Protein 8DSS (pdb70)

Structure (mmCIF, N/CA/C/O backbone):
data_8DSS
#
_entry.id   8DSS
#
_cell.length_a   80.706
_cell.length_b   80.706
_cell.length_c   71.279
_cell.angle_alpha   90.000
_cell.angle_beta   90.000
_cell.angle_gamma   120.000
#
_symmetry.space_group_name_H-M   'P 65'
#
loop_
_entity.id
_entity.type
_entity.pdbx_description
1 polymer 'ComE operon protein 1'
2 water water
#
loop_
_atom_site.group_PDB
_atom_site.id
_atom_site.type_symbol
_atom_site.label_atom_id
_atom_site.label_alt_id
_atom_site.label_comp_id
_atom_site.label_asym_id
_atom_site.label_entity_id
_atom_site.label_seq_id
_atom_site.pdbx_PDB_ins_code
_atom_site.Cartn_x
_atom_site.Cartn_y
_atom_site.Cartn_z
_atom_site.occupancy
_atom_site.B_iso_or_equiv
_atom_site.auth_seq_id
_atom_site.auth_comp_id
_atom_site.auth_asym_id
_atom_site.auth_atom_id
_atom_site.pdbx_PDB_model_num
ATOM 1 N N . LYS A 1 3 ? 15.97984 35.39328 35.96278 1.000 56.12120 62 LYS A N 1
ATOM 2 C CA . LYS A 1 3 ? 16.10213 36.81147 35.64357 1.000 57.02206 62 LYS A CA 1
ATOM 3 C C . LYS A 1 3 ? 16.92271 37.01695 34.37285 1.000 58.76474 62 LYS A C 1
ATOM 4 O O . LYS A 1 3 ? 16.57182 37.83547 33.52258 1.000 56.61243 62 LYS A O 1
ATOM 22 N N . THR A 1 4 ? 18.02033 36.27566 34.25656 1.000 62.33501 63 THR A N 1
ATOM 23 C CA . THR A 1 4 ? 18.89594 36.32472 33.09686 1.000 60.32727 63 THR A CA 1
ATOM 24 C C . THR A 1 4 ? 18.69597 35.06670 32.26279 1.000 56.62250 63 THR A C 1
ATOM 25 O O . THR A 1 4 ? 18.44537 33.98253 32.79509 1.000 56.03557 63 THR A O 1
ATOM 36 N N . ALA A 1 5 ? 18.80210 35.22346 30.94392 1.000 46.98700 64 ALA A N 1
ATOM 37 C CA . ALA A 1 5 ? 18.65781 34.11168 30.01162 1.000 42.66330 64 ALA A CA 1
ATOM 38 C C . ALA A 1 5 ? 19.73570 34.24268 28.94959 1.000 42.53540 64 ALA A C 1
ATOM 39 O O . ALA A 1 5 ? 19.84616 35.28897 28.30485 1.000 42.85872 64 ALA A O 1
ATOM 46 N N . VAL A 1 6 ? 20.53410 33.19297 28.78028 1.000 42.16480 65 VAL A N 1
ATOM 47 C CA . VAL A 1 6 ? 21.56484 33.13753 27.75047 1.000 41.07503 65 VAL A CA 1
ATOM 48 C C . VAL A 1 6 ? 21.05396 32.24433 26.63105 1.000 40.11460 65 VAL A C 1
ATOM 49 O O . VAL A 1 6 ? 20.58017 31.12982 26.88609 1.000 39.74866 65 VAL A O 1
ATOM 62 N N . VAL A 1 7 ? 21.13861 32.73167 25.39158 1.000 40.08067 66 VAL A N 1
ATOM 63 C CA . VAL A 1 7 ? 20.57209 32.03668 24.24404 1.000 41.07575 66 VAL A CA 1
ATOM 64 C C . VAL A 1 7 ? 21.59116 31.99127 23.11282 1.000 36.63101 66 VAL A C 1
ATOM 65 O O . VAL A 1 7 ? 22.51086 32.80653 23.03685 1.000 36.67747 66 VAL A O 1
ATOM 78 N N . ASP A 1 8 ? 21.40723 31.01973 22.22212 1.000 36.38276 67 ASP A N 1
ATOM 79 C CA . ASP A 1 8 ? 22.26261 30.82434 21.05518 1.000 35.27692 67 ASP A CA 1
ATOM 80 C C . ASP A 1 8 ? 21.43091 31.09611 19.80669 1.000 37.85914 67 ASP A C 1
ATOM 81 O O . ASP A 1 8 ? 20.58864 30.27764 19.42570 1.000 37.89820 67 ASP A O 1
ATOM 90 N N . VAL A 1 9 ? 21.66746 32.24032 19.17259 1.000 41.95264 68 VAL A N 1
ATOM 91 C CA . VAL A 1 9 ? 20.92117 32.64606 17.98646 1.000 40.19674 68 VAL A CA 1
ATOM 92 C C . VAL A 1 9 ? 21.68289 32.16407 16.75639 1.000 38.83875 68 VAL A C 1
ATOM 93 O O . VAL A 1 9 ? 22.75885 32.67733 16.43774 1.000 38.94286 68 VAL A O 1
ATOM 106 N N . LYS A 1 10 ? 21.11789 31.18411 16.06090 1.000 38.54152 69 LYS A N 1
ATOM 107 C CA . LYS A 1 10 ? 21.71290 30.60502 14.86782 1.000 39.33462 69 LYS A CA 1
ATOM 108 C C . LYS A 1 10 ? 20.77815 30.80074 13.68024 1.000 42.43107 69 LYS A C 1
ATOM 109 O O . LYS A 1 10 ? 19.60920 31.16849 13.82832 1.000 43.85587 69 LYS A O 1
ATOM 128 N N . GLY A 1 11 ? 21.30987 30.55481 12.48685 1.000 39.84131 70 GLY A N 1
ATOM 129 C CA . GLY A 1 11 ? 20.49344 30.56609 11.28976 1.000 42.33688 70 GLY A CA 1
ATOM 130 C C . GLY A 1 11 ? 20.57168 31.84236 10.48037 1.000 42.32725 70 GLY A C 1
ATOM 131 O O . GLY A 1 11 ? 21.61261 32.50522 10.44107 1.000 41.75540 70 GLY A O 1
ATOM 135 N N . ALA A 1 12 ? 19.46157 32.19776 9.83044 1.000 45.06028 71 ALA A N 1
ATOM 136 C CA . ALA A 1 12 ? 19.42416 33.32785 8.90143 1.000 47.67079 71 ALA A CA 1
ATOM 137 C C . ALA A 1 12 ? 19.28378 34.63727 9.67980 1.000 46.81851 71 ALA A C 1
ATOM 138 O O . ALA A 1 12 ? 18.27572 35.34343 9.61527 1.000 49.30064 71 ALA A O 1
ATOM 145 N N . VAL A 1 13 ? 20.33828 34.95710 10.43082 1.000 48.00184 72 VAL A N 1
ATOM 146 C CA . VAL A 1 13 ? 20.44131 36.21728 11.15260 1.000 49.88522 72 VAL A CA 1
ATOM 147 C C . VAL A 1 13 ? 21.73840 36.89591 10.73539 1.000 47.86244 72 VAL A C 1
ATOM 148 O O . VAL A 1 13 ? 22.68072 36.25538 10.26404 1.000 49.70914 72 VAL A O 1
ATOM 161 N N . ALA A 1 14 ? 21.77767 38.21607 10.91568 1.000 44.30830 73 ALA A N 1
ATOM 162 C CA . ALA A 1 14 ? 22.94721 38.97566 10.48763 1.000 45.83665 73 ALA A CA 1
ATOM 163 C C . ALA A 1 14 ? 24.19742 38.54297 11.24608 1.000 44.85627 73 ALA A C 1
ATOM 164 O O . ALA A 1 14 ? 25.28390 38.45043 10.66376 1.000 47.29273 73 ALA A O 1
ATOM 171 N N . ASN A 1 15 ? 24.06284 38.26095 12.54029 1.000 46.22989 74 ASN A N 1
ATOM 172 C CA . ASN A 1 15 ? 25.20242 37.94989 13.40322 1.000 43.30560 74 ASN A CA 1
ATOM 173 C C . ASN A 1 15 ? 24.80974 36.84357 14.36936 1.000 43.97510 74 ASN A C 1
ATOM 174 O O . ASN A 1 15 ? 24.48243 37.09532 15.53740 1.000 42.89078 74 ASN A O 1
ATOM 185 N N . PRO A 1 16 ? 24.82350 35.59268 13.91142 1.000 43.45737 75 PRO A N 1
ATOM 186 C CA . PRO A 1 16 ? 24.55940 34.47430 14.82483 1.000 42.15195 75 PRO A CA 1
ATOM 187 C C . PRO A 1 16 ? 25.59159 34.41289 15.93973 1.000 42.25558 75 PRO A C 1
ATOM 188 O O . PRO A 1 16 ? 26.71858 34.89496 15.81019 1.000 42.96139 75 PRO A O 1
ATOM 199 N N . GLY A 1 17 ? 25.19004 33.80781 17.04531 1.000 39.06151 76 GLY A N 1
ATOM 200 C CA . GLY A 1 17 ? 26.06729 33.64947 18.18374 1.000 37.84989 76 GLY A CA 1
ATOM 201 C C . GLY A 1 17 ? 25.28012 33.69657 19.47766 1.000 35.99330 76 GLY A C 1
ATOM 202 O O . GLY A 1 17 ? 24.05458 33.69392 19.48455 1.000 35.50953 76 GLY A O 1
ATOM 206 N N . VAL A 1 18 ? 26.02179 33.74199 20.57437 1.000 38.67962 77 VAL A N 1
ATOM 207 C CA . VAL A 1 18 ? 25.45135 33.72750 21.91513 1.000 37.81123 77 VAL A CA 1
ATOM 208 C C . VAL A 1 18 ? 25.16198 35.15614 22.34517 1.000 38.21218 77 VAL A C 1
ATOM 209 O O . VAL A 1 18 ? 25.98969 36.05711 22.16926 1.000 34.80916 77 VAL A O 1
ATOM 222 N N . TYR A 1 19 ? 23.98408 35.36190 22.92263 1.000 41.08893 78 TYR A N 1
ATOM 223 C CA . TYR A 1 19 ? 23.56728 36.65746 23.42816 1.000 38.30113 78 TYR A CA 1
ATOM 224 C C . TYR A 1 19 ? 22.94999 36.47665 24.80812 1.000 37.71347 78 TYR A C 1
ATOM 225 O O . TYR A 1 19 ? 22.52180 35.38232 25.18397 1.000 38.43924 78 TYR A O 1
ATOM 243 N N . GLU A 1 20 ? 22.92862 37.56553 25.56944 1.000 41.55294 79 GLU A N 1
ATOM 244 C CA . GLU A 1 20 ? 22.30596 37.60713 26.88606 1.000 44.65721 79 GLU A CA 1
ATOM 245 C C . GLU A 1 20 ? 21.03949 38.45338 26.81302 1.000 40.32899 79 GLU A C 1
ATOM 246 O O . GLU A 1 20 ? 21.00816 39.48130 26.12630 1.000 39.89659 79 GLU A O 1
ATOM 258 N N . VAL A 1 21 ? 19.98993 38.00921 27.51056 1.000 45.82264 80 VAL A N 1
ATOM 259 C CA . VAL A 1 21 ? 18.70285 38.69745 27.51052 1.000 49.13485 80 VAL A CA 1
ATOM 260 C C . VAL A 1 21 ? 18.02848 38.48638 28.86072 1.000 48.02102 80 VAL A C 1
ATOM 261 O O . VAL A 1 21 ? 18.37241 37.57669 29.61674 1.000 49.54010 80 VAL A O 1
ATOM 274 N N . ALA A 1 22 ? 17.05556 39.33977 29.16400 1.000 45.89431 81 ALA A N 1
ATOM 275 C CA . ALA A 1 22 ? 16.27136 39.19456 30.38042 1.000 46.79208 81 ALA A CA 1
ATOM 276 C C . ALA A 1 22 ? 15.27381 38.05325 30.22994 1.000 46.77693 81 ALA A C 1
ATOM 277 O O . ALA A 1 22 ? 14.69354 37.85343 29.15815 1.000 47.03256 81 ALA A O 1
ATOM 284 N N . ALA A 1 23 ? 15.07401 37.30364 31.31701 1.000 49.34118 82 ALA A N 1
ATOM 285 C CA . ALA A 1 23 ? 14.17112 36.16024 31.25873 1.000 48.83130 82 ALA A CA 1
ATOM 286 C C . ALA A 1 23 ? 12.78699 36.56925 30.77631 1.000 49.59080 82 ALA A C 1
ATOM 287 O O . ALA A 1 23 ? 12.12203 35.79827 30.07309 1.000 49.85037 82 ALA A O 1
ATOM 294 N N . ASP A 1 24 ? 12.34690 37.77954 31.12009 1.000 52.85850 83 ASP A N 1
ATOM 295 C CA . ASP A 1 24 ? 11.03862 38.28148 30.71703 1.000 52.23153 83 ASP A CA 1
ATOM 296 C C . ASP A 1 24 ? 11.01417 38.78217 29.27720 1.000 49.45961 83 ASP A C 1
ATOM 297 O O . ASP A 1 24 ? 10.03375 39.41649 28.87137 1.000 48.02472 83 ASP A O 1
ATOM 306 N N . ALA A 1 25 ? 12.05731 38.51097 28.50362 1.000 48.57670 84 ALA A N 1
ATOM 307 C CA . ALA A 1 25 ? 12.13711 38.97167 27.12861 1.000 45.35476 84 ALA A CA 1
ATOM 308 C C . ALA A 1 25 ? 11.45297 37.98645 26.18468 1.000 40.26943 84 ALA A C 1
ATOM 309 O O . ALA A 1 25 ? 11.16030 36.84105 26.53474 1.000 38.84776 84 ALA A O 1
ATOM 316 N N . ARG A 1 26 ? 11.19948 38.45208 24.96883 1.000 38.00283 85 ARG A N 1
ATOM 317 C CA . ARG A 1 26 ? 10.66361 37.62877 23.89739 1.000 36.28057 85 ARG A CA 1
ATOM 318 C C . ARG A 1 26 ? 11.74572 37.39379 22.84824 1.000 33.90412 85 ARG A C 1
ATOM 319 O O . ARG A 1 26 ? 12.81110 38.01826 22.86169 1.000 33.55394 85 ARG A O 1
ATOM 340 N N . VAL A 1 27 ? 11.46033 36.46757 21.92999 1.000 32.46339 86 VAL A N 1
ATOM 341 C CA . VAL A 1 27 ? 12.39566 36.17414 20.85354 1.000 30.81278 86 VAL A CA 1
ATOM 342 C C . VAL A 1 27 ? 12.64775 37.39809 19.98743 1.000 31.07314 86 VAL A C 1
ATOM 343 O O . VAL A 1 27 ? 13.66418 37.46519 19.28840 1.000 33.35369 86 VAL A O 1
ATOM 356 N N . ARG A 1 28 ? 11.73510 38.37132 20.00667 1.000 34.71015 87 ARG A N 1
ATOM 357 C CA . ARG A 1 28 ? 11.96756 39.61736 19.28382 1.000 36.20977 87 ARG A CA 1
ATOM 358 C C . ARG A 1 28 ? 13.26252 40.27605 19.74246 1.000 38.98655 87 ARG A C 1
ATOM 359 O O . ARG A 1 28 ? 14.04998 40.75908 18.92138 1.000 32.23993 87 ARG A O 1
ATOM 380 N N . ASP A 1 29 ? 13.50828 40.28711 21.05363 1.000 37.74378 88 ASP A N 1
ATOM 381 C CA . ASP A 1 29 ? 14.67210 40.98758 21.58379 1.000 36.80407 88 ASP A CA 1
ATOM 382 C C . ASP A 1 29 ? 15.96070 40.25539 21.24294 1.000 37.59412 88 ASP A C 1
ATOM 383 O O . ASP A 1 29 ? 16.95296 40.88446 20.85951 1.000 39.03799 88 ASP A O 1
ATOM 392 N N . ALA A 1 30 ? 15.96627 38.92793 21.37223 1.000 34.94020 89 ALA A N 1
ATOM 393 C CA . ALA A 1 30 ? 17.17077 38.16280 21.07213 1.000 34.26940 89 ALA A CA 1
ATOM 394 C C . ALA A 1 30 ? 17.58532 38.34535 19.61552 1.000 34.60242 89 ALA A C 1
ATOM 395 O O . ALA A 1 30 ? 18.76206 38.56438 19.31303 1.000 36.47224 89 ALA A O 1
ATOM 402 N N . ILE A 1 31 ? 16.62471 38.26171 18.69257 1.000 35.89822 90 ILE A N 1
ATOM 403 C CA . ILE A 1 31 ? 16.94307 38.41548 17.27788 1.000 37.04210 90 ILE A CA 1
ATOM 404 C C . ILE A 1 31 ? 17.29145 39.85730 16.92979 1.000 39.92664 90 ILE A C 1
ATOM 405 O O . ILE A 1 31 ? 17.99820 40.09947 15.94402 1.000 39.02384 90 ILE A O 1
ATOM 421 N N . ALA A 1 32 ? 16.81515 40.82780 17.71247 1.000 39.24273 91 ALA A N 1
ATOM 422 C CA . ALA A 1 32 ? 17.22089 42.21178 17.49798 1.000 38.05039 91 ALA A CA 1
ATOM 423 C C . ALA A 1 32 ? 18.68137 42.42674 17.87126 1.000 41.46656 91 ALA A C 1
ATOM 424 O O . ALA A 1 32 ? 19.34549 43.30370 17.30648 1.000 37.61353 91 ALA A O 1
ATOM 431 N N . LEU A 1 33 ? 19.19687 41.63657 18.81521 1.000 43.03474 92 LEU A N 1
ATOM 432 C CA . LEU A 1 33 ? 20.58971 41.75697 19.21868 1.000 42.05351 92 LEU A CA 1
ATOM 433 C C . LEU A 1 33 ? 21.54781 41.20379 18.17328 1.000 41.42097 92 LEU A C 1
ATOM 434 O O . LEU A 1 33 ? 22.73237 41.55148 18.19362 1.000 43.03617 92 LEU A O 1
ATOM 450 N N . ALA A 1 34 ? 21.07218 40.34996 17.26783 1.000 41.00302 93 ALA A N 1
ATOM 451 C CA . ALA A 1 34 ? 21.91582 39.74603 16.24630 1.000 42.64732 93 ALA A CA 1
ATOM 452 C C . ALA A 1 34 ? 21.80515 40.45771 14.90265 1.000 43.50111 93 ALA A C 1
ATOM 453 O O . ALA A 1 34 ? 22.19221 39.89309 13.87440 1.000 43.83235 93 ALA A O 1
ATOM 460 N N . GLY A 1 35 ? 21.29312 41.68484 14.89137 1.000 45.55771 94 GLY A N 1
ATOM 461 C CA . GLY A 1 35 ? 21.11797 42.40239 13.64680 1.000 45.98047 94 GLY A CA 1
ATOM 462 C C . GLY A 1 35 ? 19.90229 42.00251 12.84940 1.000 47.57604 94 GLY A C 1
ATOM 463 O O . GLY A 1 35 ? 19.82836 42.31259 11.65681 1.000 48.18922 94 GLY A O 1
ATOM 467 N N . GLY A 1 36 ? 18.94897 41.30936 13.46624 1.000 44.48929 95 GLY A N 1
ATOM 468 C CA . GLY A 1 36 ? 17.71374 40.95413 12.79471 1.000 49.73265 95 GLY A CA 1
ATOM 469 C C . GLY A 1 36 ? 17.90644 39.89732 11.72121 1.000 49.58323 95 GLY A C 1
ATOM 470 O O . GLY A 1 36 ? 19.01188 39.46021 11.41319 1.000 50.53930 95 GLY A O 1
ATOM 474 N N . LEU A 1 37 ? 16.78199 39.49107 11.13728 1.000 52.31200 96 LEU A N 1
ATOM 475 C CA . LEU A 1 37 ? 16.79353 38.47277 10.10153 1.000 55.71502 96 LEU A CA 1
ATOM 476 C C . LEU A 1 37 ? 17.48641 38.99809 8.84587 1.000 55.83218 96 LEU A C 1
ATOM 477 O O . LEU A 1 37 ? 17.86744 40.16812 8.75022 1.000 55.76061 96 LEU A O 1
ATOM 493 N N . THR A 1 38 ? 17.63513 38.11529 7.86424 1.000 56.95798 97 THR A N 1
ATOM 494 C CA . THR A 1 38 ? 18.25139 38.43248 6.58577 1.000 60.79594 97 THR A CA 1
ATOM 495 C C . THR A 1 38 ? 17.24244 38.20432 5.46336 1.000 61.57611 97 THR A C 1
ATOM 496 O O . THR A 1 38 ? 16.11113 37.77147 5.69182 1.000 62.07809 97 THR A O 1
ATOM 507 N N . ASP A 1 39 ? 17.67206 38.49732 4.23307 1.000 67.91844 98 ASP A N 1
ATOM 508 C CA . ASP A 1 39 ? 16.78340 38.37317 3.08523 1.000 68.32977 98 ASP A CA 1
ATOM 509 C C . ASP A 1 39 ? 16.35628 36.93511 2.83096 1.000 69.27878 98 ASP A C 1
ATOM 510 O O . ASP A 1 39 ? 15.37383 36.71016 2.11427 1.000 65.59924 98 ASP A O 1
ATOM 519 N N . GLU A 1 40 ? 17.06750 35.95999 3.39659 1.000 62.30354 99 GLU A N 1
ATOM 520 C CA . GLU A 1 40 ? 16.82380 34.54981 3.12501 1.000 60.40349 99 GLU A CA 1
ATOM 521 C C . GLU A 1 40 ? 16.17384 33.82545 4.29709 1.000 57.65238 99 GLU A C 1
ATOM 522 O O . GLU A 1 40 ? 16.03320 32.59940 4.25338 1.000 56.31662 99 GLU A O 1
ATOM 534 N N . ALA A 1 41 ? 15.77339 34.54708 5.33865 1.000 56.78951 100 ALA A N 1
ATOM 535 C CA . ALA A 1 41 ? 15.16397 33.92225 6.50312 1.000 54.09855 100 ALA A CA 1
ATOM 536 C C . ALA A 1 41 ? 13.70865 33.57706 6.21605 1.000 53.15837 100 ALA A C 1
ATOM 537 O O . ALA A 1 41 ? 12.94824 34.41254 5.71660 1.000 55.08683 100 ALA A O 1
ATOM 544 N N . ASP A 1 42 ? 13.32357 32.34225 6.52685 1.000 53.23996 101 ASP A N 1
ATOM 545 C CA . ASP A 1 42 ? 11.92948 31.91346 6.41777 1.000 53.35765 101 ASP A CA 1
ATOM 546 C C . ASP A 1 42 ? 11.18823 32.47710 7.62360 1.000 52.52244 101 ASP A C 1
ATOM 547 O O . ASP A 1 42 ? 11.06881 31.83387 8.66878 1.000 51.15359 101 ASP A O 1
ATOM 556 N N . GLU A 1 43 ? 10.69062 33.70818 7.47884 1.000 54.87362 102 GLU A N 1
ATOM 557 C CA . GLU A 1 43 ? 10.04816 34.38304 8.59968 1.000 52.58355 102 GLU A CA 1
ATOM 558 C C . GLU A 1 43 ? 8.87229 33.59010 9.15286 1.000 50.65216 102 GLU A C 1
ATOM 559 O O . GLU A 1 43 ? 8.48635 33.80107 10.30781 1.000 49.47093 102 GLU A O 1
ATOM 571 N N . THR A 1 44 ? 8.29414 32.68515 8.36042 1.000 48.45993 103 THR A N 1
ATOM 572 C CA . THR A 1 44 ? 7.18231 31.87416 8.83848 1.000 47.48434 103 THR A CA 1
ATOM 573 C C . THR A 1 44 ? 7.61691 30.79921 9.82852 1.000 47.42106 103 THR A C 1
ATOM 574 O O . THR A 1 44 ? 6.75243 30.11692 10.38978 1.000 44.42112 103 THR A O 1
ATOM 585 N N . LYS A 1 45 ? 8.92148 30.63922 10.05868 1.000 47.27633 104 LYS A N 1
ATOM 586 C CA . LYS A 1 45 ? 9.44923 29.63398 10.97087 1.000 46.13505 104 LYS A CA 1
ATOM 587 C C . LYS A 1 45 ? 9.98877 30.24070 12.26057 1.000 44.22631 104 LYS A C 1
ATOM 588 O O . LYS A 1 45 ? 10.68950 29.55378 13.01326 1.000 43.74055 104 LYS A O 1
ATOM 607 N N . VAL A 1 46 ? 9.68855 31.50968 12.53201 1.000 45.64639 105 VAL A N 1
ATOM 608 C CA . VAL A 1 46 ? 10.20290 32.20457 13.70893 1.000 43.03212 105 VAL A CA 1
ATOM 609 C C . VAL A 1 46 ? 9.06068 32.99042 14.33815 1.000 36.99741 105 VAL A C 1
ATOM 610 O O . VAL A 1 46 ? 8.44811 33.83631 13.67684 1.000 37.39228 105 VAL A O 1
ATOM 623 N N . ASN A 1 47 ? 8.77531 32.71662 15.60923 1.000 32.02855 106 ASN A N 1
ATOM 624 C CA . ASN A 1 47 ? 7.77401 33.45554 16.36585 1.000 31.26760 106 ASN A CA 1
ATOM 625 C C . ASN A 1 47 ? 8.50937 34.43981 17.26606 1.000 29.19863 106 ASN A C 1
ATOM 626 O O . ASN A 1 47 ? 9.19291 34.03459 18.21149 1.000 25.90087 106 ASN A O 1
ATOM 637 N N . LEU A 1 48 ? 8.37274 35.72982 16.96511 1.000 28.63191 107 LEU A N 1
ATOM 638 C CA . LEU A 1 48 ? 9.00086 36.77030 17.76388 1.000 29.46311 107 LEU A CA 1
ATOM 639 C C . LEU A 1 48 ? 8.19857 37.12377 19.00506 1.000 27.57177 107 LEU A C 1
ATOM 640 O O . LEU A 1 48 ? 8.71918 37.82956 19.87705 1.000 29.13071 107 LEU A O 1
ATOM 656 N N . ALA A 1 49 ? 6.95302 36.66419 19.10040 1.000 30.44278 108 ALA A N 1
ATOM 657 C CA . ALA A 1 49 ? 6.14746 36.83697 20.29943 1.000 30.01362 108 ALA A CA 1
ATOM 658 C C . ALA A 1 49 ? 6.39641 35.74507 21.32923 1.000 30.80553 108 ALA A C 1
ATOM 659 O O . ALA A 1 49 ? 5.76454 35.75697 22.39101 1.000 33.44438 108 ALA A O 1
ATOM 666 N N . ALA A 1 50 ? 7.30058 34.81242 21.04582 1.000 29.12855 109 ALA A N 1
ATOM 667 C CA . ALA A 1 50 ? 7.53795 33.68564 21.93208 1.000 30.11881 109 ALA A CA 1
ATOM 668 C C . ALA A 1 50 ? 8.41710 34.09540 23.10595 1.000 29.88312 109 ALA A C 1
ATOM 669 O O . ALA A 1 50 ? 9.30922 34.93664 22.98033 1.000 29.79970 109 ALA A O 1
ATOM 676 N N . LYS A 1 51 ? 8.14855 33.48918 24.25894 1.000 32.18647 110 LYS A N 1
ATOM 677 C CA . LYS A 1 51 ? 8.95958 33.72261 25.44258 1.000 32.53352 110 LYS A CA 1
ATOM 678 C C . LYS A 1 51 ? 10.30004 33.00843 25.31594 1.000 33.29992 110 LYS A C 1
ATOM 679 O O . LYS A 1 51 ? 10.41681 31.96882 24.65921 1.000 31.58744 110 LYS A O 1
ATOM 698 N N . VAL A 1 52 ? 11.31670 33.57307 25.96741 1.000 36.14637 111 VAL A N 1
ATOM 699 C CA . VAL A 1 52 ? 12.67788 33.05253 25.92335 1.000 32.55911 111 VAL A CA 1
ATOM 700 C C . VAL A 1 52 ? 13.03349 32.49552 27.29186 1.000 34.11033 111 VAL A C 1
ATOM 701 O O . VAL A 1 52 ? 12.63642 33.05134 28.32496 1.000 37.04759 111 VAL A O 1
ATOM 714 N N . HIS A 1 53 ? 13.79341 31.40399 27.29676 1.000 34.81437 112 HIS A N 1
ATOM 715 C CA . HIS A 1 53 ? 14.27977 30.78421 28.51904 1.000 34.70127 112 HIS A CA 1
ATOM 716 C C . HIS A 1 53 ? 15.78549 30.58726 28.40604 1.000 34.52234 112 HIS A C 1
ATOM 717 O O . HIS A 1 53 ? 16.36991 30.68092 27.32509 1.000 32.74415 112 HIS A O 1
ATOM 731 N N . ASP A 1 54 ? 16.41740 30.31988 29.54496 1.000 35.25466 113 ASP A N 1
ATOM 732 C CA . ASP A 1 54 ? 17.86258 30.15202 29.58185 1.000 35.97448 113 ASP A CA 1
ATOM 733 C C . ASP A 1 54 ? 18.26349 28.85902 28.88495 1.000 37.07652 113 ASP A C 1
ATOM 734 O O . ASP A 1 54 ? 17.50704 27.88473 28.84590 1.000 35.81365 113 ASP A O 1
ATOM 7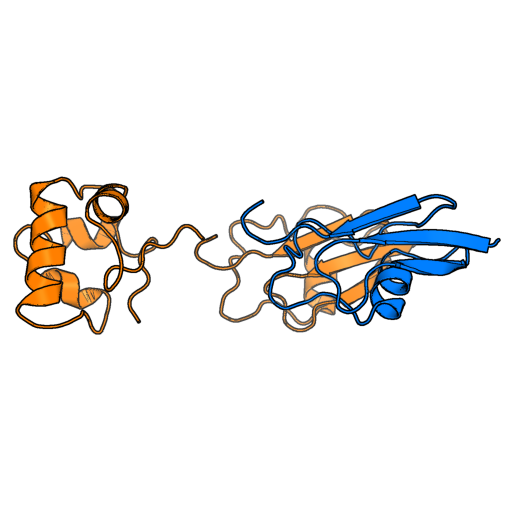43 N N . GLU A 1 55 ? 19.47171 28.86306 28.32639 1.000 38.84726 114 GLU A N 1
ATOM 744 C CA . GLU A 1 55 ? 20.01492 27.76799 27.53066 1.000 35.59317 114 GLU A CA 1
ATOM 745 C C . GLU A 1 55 ? 19.23678 27.53894 26.24550 1.000 35.84096 114 GLU A C 1
ATOM 746 O O . GLU A 1 55 ? 19.41868 26.50478 25.59424 1.000 33.42280 114 GLU A O 1
ATOM 758 N N . MET A 1 56 ? 18.37247 28.47506 25.86396 1.000 43.81329 115 MET A N 1
ATOM 759 C CA . MET A 1 56 ? 17.52309 28.29831 24.69596 1.000 42.69896 115 MET A CA 1
ATOM 760 C C . MET A 1 56 ? 18.31395 28.53069 23.41646 1.000 42.34482 115 MET A C 1
ATOM 761 O O . MET A 1 56 ? 19.10843 29.46947 23.32087 1.000 42.20412 115 MET A O 1
ATOM 775 N N . MET A 1 57 ? 18.09236 27.66331 22.43330 1.000 42.71139 116 MET A N 1
ATOM 776 C CA . MET A 1 57 ? 18.66128 27.81996 21.10332 1.000 42.80790 116 MET A CA 1
ATOM 777 C C . MET A 1 57 ? 17.57868 28.34149 20.16831 1.000 41.30781 116 MET A C 1
ATOM 778 O O . MET A 1 57 ? 16.46386 27.80747 20.14235 1.000 41.22469 116 MET A O 1
ATOM 792 N N . ILE A 1 58 ? 17.90830 29.38480 19.41081 1.000 40.54829 117 ILE A N 1
ATOM 793 C CA . ILE A 1 58 ? 16.98522 30.02263 18.47770 1.000 39.96144 117 ILE A CA 1
ATOM 794 C C . ILE A 1 58 ? 17.58959 29.85670 17.08888 1.000 40.27915 117 ILE A C 1
ATOM 795 O O . ILE A 1 58 ? 18.53689 30.56384 16.72504 1.000 40.70211 117 ILE A O 1
ATOM 811 N N . TYR A 1 59 ? 17.05528 28.91733 16.31346 1.000 41.10626 118 TYR A N 1
ATOM 812 C CA . TYR A 1 59 ? 17.51379 28.66493 14.95505 1.000 42.54033 118 TYR A CA 1
ATOM 813 C C . TYR A 1 59 ? 16.51314 29.23192 13.95659 1.000 42.05673 118 TYR A C 1
ATOM 814 O O . TYR A 1 59 ? 15.32336 28.89480 14.00226 1.000 43.10093 118 TYR A O 1
ATOM 832 N N . VAL A 1 60 ? 17.00026 30.08291 13.05468 1.000 43.65459 119 VAL A N 1
ATOM 833 C CA . VAL A 1 60 ? 16.17108 30.70214 12.02181 1.000 44.15446 119 VAL A CA 1
ATOM 834 C C . VAL A 1 60 ? 16.47810 30.00504 10.70130 1.000 43.95836 119 VAL A C 1
ATOM 835 O O . VAL A 1 60 ? 17.55729 30.24358 10.12978 1.000 45.15093 119 VAL A O 1
ATOM 848 N N . PRO A 1 61 ? 15.59056 29.15991 10.18518 1.000 45.33044 120 PRO A N 1
ATOM 849 C CA . PRO A 1 61 ? 15.88631 28.44742 8.94165 1.000 47.42157 120 PRO A CA 1
ATOM 850 C C . PRO A 1 61 ? 15.72294 29.33704 7.71872 1.000 48.85024 120 PRO A C 1
ATOM 851 O O . PRO A 1 61 ? 15.00340 30.33660 7.72431 1.000 49.99624 120 PRO A O 1
ATOM 862 N N . LYS A 1 62 ? 16.41666 28.94737 6.65589 1.000 52.04649 121 LYS A N 1
ATOM 863 C CA . LYS A 1 62 ? 16.33822 29.65348 5.39003 1.000 52.00505 121 LYS A CA 1
ATOM 864 C C . LYS A 1 62 ? 15.17548 29.11758 4.56159 1.000 53.30015 121 LYS A C 1
ATOM 865 O O . LYS A 1 62 ? 14.59521 28.07028 4.85558 1.000 54.06511 121 LYS A O 1
ATOM 884 N N . LYS A 1 63 ? 14.83162 29.85986 3.51370 1.000 53.92904 122 LYS A N 1
ATOM 885 C CA . LYS A 1 63 ? 13.76567 29.45254 2.60802 1.000 55.40971 122 LYS A CA 1
ATOM 886 C C . LYS A 1 63 ? 14.27267 28.33256 1.70818 1.000 60.04329 122 LYS A C 1
ATOM 887 O O . LYS A 1 63 ? 15.29377 28.48763 1.02789 1.000 61.52273 122 LYS A O 1
ATOM 906 N N . GLY A 1 64 ? 13.56007 27.20798 1.70551 1.000 66.08570 123 GLY A N 1
ATOM 907 C CA . GLY A 1 64 ? 13.96527 26.02349 0.97720 1.000 70.66665 123 GLY A CA 1
ATOM 908 C C . GLY A 1 64 ? 14.41381 24.88180 1.85871 1.000 71.64824 123 GLY A C 1
ATOM 909 O O . GLY A 1 64 ? 14.60068 23.76761 1.35220 1.000 75.91755 123 GLY A O 1
ATOM 913 N N . GLU A 1 65 ? 14.59540 25.11903 3.15466 1.000 63.13166 124 GLU A N 1
ATOM 914 C CA . GLU A 1 65 ? 14.98873 24.06845 4.08438 1.000 64.01326 124 GLU A CA 1
ATOM 915 C C . GLU A 1 65 ? 13.77921 23.2175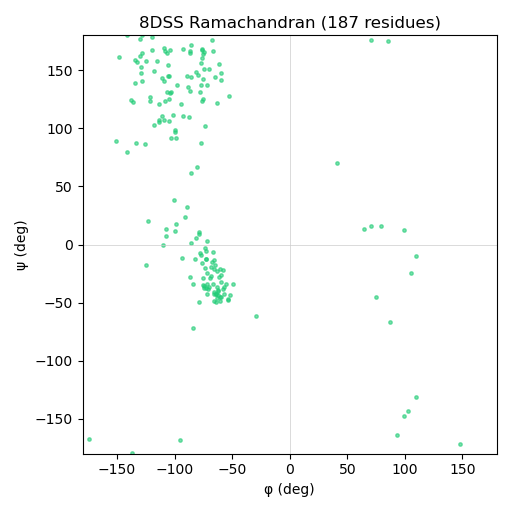6 4.46831 1.000 64.46461 124 GLU A C 1
ATOM 916 O O . GLU A 1 65 ? 13.73585 22.01825 4.19527 1.000 68.30688 124 GLU A O 1
ATOM 928 N N . LYS B 1 3 ? -4.42277 39.12407 31.17223 1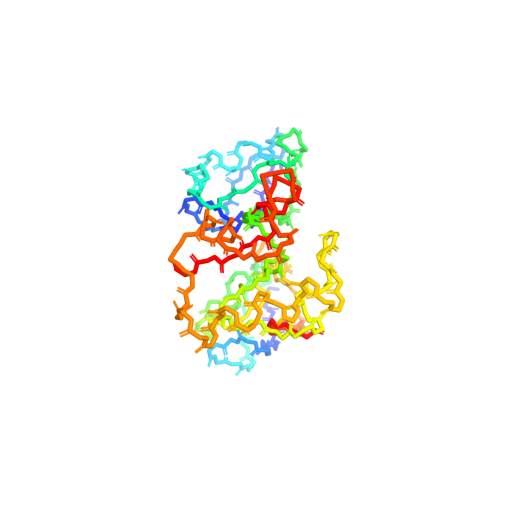.000 42.72216 62 LYS B N 1
ATOM 929 C CA . LYS B 1 3 ? -5.49866 39.32721 30.21000 1.000 41.41765 62 LYS B CA 1
ATOM 930 C C . LYS B 1 3 ? -4.99841 40.03050 28.94234 1.000 38.55551 62 LYS B C 1
ATOM 931 O O . LYS B 1 3 ? -5.79519 40.49041 28.12322 1.000 38.57927 62 LYS B O 1
ATOM 949 N N . THR B 1 4 ? -3.67607 40.09443 28.77846 1.000 39.06037 63 THR B N 1
ATOM 950 C CA . THR B 1 4 ? -3.04220 40.75274 27.64315 1.000 38.61509 63 THR B CA 1
ATOM 951 C C . THR B 1 4 ? -2.23883 39.73192 26.84776 1.000 34.53941 63 THR B C 1
ATOM 952 O O . THR B 1 4 ? -1.72604 38.75497 27.40132 1.000 33.73168 63 THR B O 1
ATOM 963 N N . ALA B 1 5 ? -2.13271 39.96429 25.54160 1.000 34.79541 64 ALA B N 1
ATOM 964 C CA . ALA B 1 5 ? -1.48297 39.03037 24.63566 1.000 29.93127 64 ALA B CA 1
ATOM 965 C C . ALA B 1 5 ? -0.43694 39.74645 23.79479 1.000 30.05424 64 ALA B C 1
ATOM 966 O O . ALA B 1 5 ? -0.64661 40.88039 23.35483 1.000 31.12985 64 ALA B O 1
ATOM 973 N N . VAL B 1 6 ? 0.69261 39.07621 23.57934 1.000 29.53903 65 VAL B N 1
ATOM 974 C CA . VAL B 1 6 ? 1.73540 39.53659 22.66992 1.000 31.25120 65 VAL B CA 1
ATOM 975 C C . VAL B 1 6 ? 1.70500 38.62695 21.45032 1.000 27.77792 65 VAL B C 1
ATOM 976 O O . VAL B 1 6 ? 1.83582 37.40175 21.57534 1.000 24.23739 65 VAL B O 1
ATOM 989 N N . VAL B 1 7 ? 1.53536 39.22405 20.27399 1.000 35.86610 66 VAL B N 1
ATOM 990 C CA . VAL B 1 7 ? 1.37195 38.47866 19.03616 1.000 32.51270 66 VAL B CA 1
ATOM 991 C C . VAL B 1 7 ? 2.35248 39.00877 18.00391 1.000 23.89140 66 VAL B C 1
ATOM 992 O O . VAL B 1 7 ? 2.68291 40.19731 17.98479 1.000 28.84480 66 VAL B O 1
ATOM 1005 N N . ASP B 1 8 ? 2.81658 38.11006 17.14006 1.000 32.25807 67 ASP B N 1
ATOM 1006 C CA . ASP B 1 8 ? 3.73110 38.44451 16.04983 1.000 31.91688 67 ASP B CA 1
ATOM 1007 C C . ASP B 1 8 ? 2.90468 38.48270 14.76713 1.000 32.80659 67 ASP B C 1
ATOM 1008 O O . ASP B 1 8 ? 2.70689 37.46336 14.10294 1.000 28.59878 67 ASP B O 1
ATOM 1017 N N . VAL B 1 9 ? 2.40630 39.66800 14.42692 1.000 33.95289 68 VAL B N 1
ATOM 1018 C CA . VAL B 1 9 ? 1.62381 39.86432 13.21142 1.000 32.19410 68 VAL B CA 1
ATOM 1019 C C . VAL B 1 9 ? 2.59871 40.15693 12.07701 1.000 30.09163 68 VAL B C 1
ATOM 1020 O O . VAL B 1 9 ? 3.21788 41.22186 12.03640 1.000 32.94604 68 VAL B O 1
ATOM 1033 N N . LYS B 1 10 ? 2.73609 39.21356 11.15201 1.000 31.57129 69 LYS B N 1
ATOM 1034 C CA . LYS B 1 10 ? 3.67090 39.35006 10.04731 1.000 34.67606 69 LYS B CA 1
ATOM 1035 C C . LYS B 1 10 ? 2.99192 38.88609 8.76530 1.000 34.51342 69 LYS B C 1
ATOM 1036 O O . LYS B 1 10 ? 1.82554 38.48053 8.76416 1.000 31.23715 69 LYS B O 1
ATOM 1055 N N . GLY B 1 11 ? 3.73803 38.95129 7.66528 1.000 35.54986 70 GLY B N 1
ATOM 1056 C CA . GLY B 1 11 ? 3.22124 38.55762 6.37338 1.000 36.34428 70 GLY B CA 1
ATO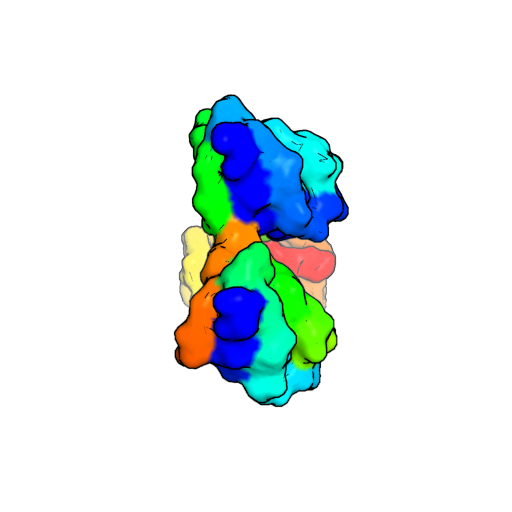M 1057 C C . GLY B 1 11 ? 2.84867 39.74800 5.51963 1.000 33.26632 70 GLY B C 1
ATOM 1058 O O . GLY B 1 11 ? 3.52085 40.78025 5.55563 1.000 32.96634 70 GLY B O 1
ATOM 1062 N N . ALA B 1 12 ? 1.77241 39.61632 4.74942 1.000 36.65924 71 ALA B N 1
ATOM 1063 C CA . ALA B 1 12 ? 1.31619 40.68705 3.86618 1.000 36.32078 71 ALA B CA 1
ATOM 1064 C C . ALA B 1 12 ? 0.40944 41.65389 4.62869 1.000 37.10795 71 ALA B C 1
ATOM 1065 O O . ALA B 1 12 ? -0.76372 41.83959 4.31636 1.000 36.15354 71 ALA B O 1
ATOM 1072 N N . VAL B 1 13 ? 0.98975 42.26800 5.65961 1.000 37.02511 72 VAL B N 1
ATOM 1073 C CA . VAL B 1 13 ? 0.33087 43.31394 6.43109 1.000 39.06851 72 VAL B CA 1
ATOM 1074 C C . VAL B 1 13 ? 1.10336 44.61325 6.23333 1.000 34.87250 72 VAL B C 1
ATOM 1075 O O . VAL B 1 13 ? 2.28336 44.61529 5.87544 1.000 35.09698 72 VAL B O 1
ATOM 1088 N N . ALA B 1 14 ? 0.41565 45.73152 6.47236 1.000 33.01570 73 ALA B N 1
ATOM 1089 C CA . ALA B 1 14 ? 1.00483 47.03745 6.19514 1.000 34.55973 73 ALA B CA 1
ATOM 1090 C C . ALA B 1 14 ? 2.20116 47.31291 7.09823 1.000 34.93664 73 ALA B C 1
ATOM 1091 O O . ALA B 1 14 ? 3.26521 47.72569 6.62223 1.000 34.47746 73 ALA B O 1
ATOM 1098 N N . ASN B 1 15 ? 2.04717 47.09858 8.40526 1.000 31.01612 74 ASN B N 1
ATOM 1099 C CA . ASN B 1 15 ? 3.10707 47.35315 9.38171 1.000 30.74362 74 ASN B CA 1
ATOM 1100 C C . ASN B 1 15 ? 3.33728 46.09185 10.20314 1.000 33.33324 74 ASN B C 1
ATOM 1101 O O . ASN B 1 15 ? 2.74983 45.92682 11.28151 1.000 31.35254 74 ASN B O 1
ATOM 1112 N N . PRO B 1 16 ? 4.18672 45.17573 9.72722 1.000 31.18960 75 PRO B N 1
ATOM 1113 C CA . PRO B 1 16 ? 4.45437 43.95336 10.49829 1.000 29.02235 75 PRO B CA 1
ATOM 1114 C C . PRO B 1 16 ? 5.29500 44.23714 11.73370 1.000 28.61523 75 PRO B C 1
ATOM 1115 O O . PRO B 1 16 ? 6.27175 44.98638 11.68181 1.000 27.93805 75 PRO B O 1
ATOM 1126 N N . GLY B 1 17 ? 4.91388 43.62129 12.84469 1.000 29.27210 76 GLY B N 1
ATOM 1127 C CA . GLY B 1 17 ? 5.66131 43.78638 14.07145 1.000 21.72057 76 GLY B CA 1
ATOM 1128 C C . GLY B 1 17 ? 5.12284 42.89515 15.16535 1.000 29.25549 76 GLY B C 1
ATOM 1129 O O . GLY B 1 17 ? 4.33393 41.98497 14.91924 1.000 29.01608 76 GLY B O 1
ATOM 1133 N N . VAL B 1 18 ? 5.56533 43.17228 16.38660 1.000 26.19889 77 VAL B N 1
ATOM 1134 C CA . VAL B 1 18 ? 5.12622 42.45496 17.57933 1.000 34.94162 77 VAL B CA 1
ATOM 1135 C C . VAL B 1 18 ? 4.28308 43.42079 18.40227 1.000 29.19659 77 VAL B C 1
ATOM 1136 O O . VAL B 1 18 ? 4.80532 44.38622 18.97463 1.000 33.77587 77 VAL B O 1
ATOM 1149 N N . TYR B 1 19 ? 2.98066 43.15853 18.46955 1.000 35.94346 78 TYR B N 1
ATOM 1150 C CA . TYR B 1 19 ? 2.02394 44.04682 19.10854 1.000 35.85825 78 TYR B CA 1
ATOM 1151 C C . TYR B 1 19 ? 1.55260 43.47453 20.44025 1.000 37.50555 78 TYR B C 1
ATOM 1152 O O . TYR B 1 19 ? 1.74777 42.29512 20.74332 1.000 34.73538 78 TYR B O 1
ATOM 1170 N N . GLU B 1 20 ? 0.93148 44.34036 21.23563 1.000 39.45440 79 GLU B N 1
ATOM 1171 C CA . GLU B 1 20 ? 0.33460 43.97880 22.51393 1.000 37.81696 79 GLU B CA 1
ATOM 1172 C C . GLU B 1 20 ? -1.14196 44.34021 22.45427 1.000 37.27524 79 GLU B C 1
ATOM 1173 O O . GLU B 1 20 ? -1.49023 45.49857 22.19651 1.000 37.38105 79 GLU B O 1
ATOM 1185 N N . VAL B 1 21 ? -2.00699 43.35632 22.68328 1.000 42.01487 80 VAL B N 1
ATOM 1186 C CA . VAL B 1 21 ? -3.44859 43.53135 22.57976 1.000 40.12449 80 VAL B CA 1
ATOM 1187 C C . VAL B 1 21 ? -4.12025 42.75091 23.70272 1.000 36.84073 80 VAL B C 1
ATOM 1188 O O . VAL B 1 21 ? -3.46229 42.11058 24.52520 1.000 36.65538 80 VAL B O 1
ATOM 1201 N N . ALA B 1 22 ? -5.44535 42.81604 23.74135 1.000 38.14892 81 ALA B N 1
ATOM 1202 C CA . ALA B 1 22 ? -6.22269 42.12124 24.75344 1.000 38.45538 81 ALA B CA 1
ATOM 1203 C C . ALA B 1 22 ? -6.50270 40.68623 24.32505 1.000 40.95406 81 ALA B C 1
ATOM 1204 O O . ALA B 1 22 ? -6.71743 40.40519 23.14181 1.000 39.64330 81 ALA B O 1
ATOM 1211 N N . ALA B 1 23 ? -6.51073 39.77894 25.30431 1.000 44.30854 82 ALA B N 1
ATOM 1212 C CA . ALA B 1 23 ? -6.71096 38.36722 24.99290 1.000 45.88600 82 ALA B CA 1
ATOM 1213 C C . ALA B 1 23 ? -8.04521 38.12473 24.29914 1.000 47.15770 82 ALA B C 1
ATOM 1214 O O . ALA B 1 23 ? -8.18850 37.14525 23.55638 1.000 45.23657 82 ALA B O 1
ATOM 1221 N N . ASP B 1 24 ? -9.03001 38.99241 24.52786 1.000 51.74076 83 ASP B N 1
ATOM 1222 C CA . ASP B 1 24 ? -10.32424 38.87255 23.86863 1.000 52.50343 83 ASP B CA 1
ATOM 1223 C C . ASP B 1 24 ? -10.32000 39.45072 22.45863 1.000 51.16086 83 ASP B C 1
ATOM 1224 O O . ASP B 1 24 ? -11.38034 39.51799 21.82777 1.000 50.64640 83 ASP B O 1
ATOM 1233 N N . ALA B 1 25 ? -9.16345 39.87351 21.95823 1.000 46.84357 84 ALA B N 1
ATOM 1234 C CA . ALA B 1 25 ? -9.05962 40.34115 20.58675 1.000 43.26336 84 ALA B CA 1
ATOM 1235 C C . ALA B 1 25 ? -9.09474 39.15919 19.62365 1.000 40.80764 84 ALA B C 1
ATOM 1236 O O . ALA B 1 25 ? -8.90645 38.00345 20.00885 1.000 41.32049 84 ALA B O 1
ATOM 1243 N N . ARG B 1 26 ? -9.33800 39.46193 18.35343 1.000 39.29959 85 ARG B N 1
ATOM 1244 C CA . ARG B 1 26 ? -9.40649 38.44628 17.31468 1.000 38.40608 85 ARG B CA 1
ATOM 1245 C C . ARG B 1 26 ? -8.52705 38.85670 16.14279 1.000 34.51690 85 ARG B C 1
ATOM 1246 O O . ARG B 1 26 ? -8.14049 40.01938 16.00610 1.000 36.71511 85 ARG B O 1
ATOM 1267 N N . VAL B 1 27 ? -8.20833 37.87106 15.29835 1.000 33.20918 86 VAL B N 1
ATOM 1268 C CA . VAL B 1 27 ? -7.20009 38.05719 14.25599 1.000 33.94638 86 VAL B CA 1
ATOM 1269 C C . VAL B 1 27 ? -7.44520 39.32513 13.44950 1.000 33.64582 86 VAL B C 1
ATOM 1270 O O . VAL B 1 27 ? -6.49319 39.98622 13.01735 1.000 35.28998 86 VAL B O 1
ATOM 1283 N N . ARG B 1 28 ? -8.71045 39.69153 13.23338 1.000 33.70409 87 ARG B N 1
ATOM 1284 C CA . ARG B 1 28 ? -8.99216 40.91481 12.48975 1.000 34.34637 87 ARG B CA 1
ATOM 1285 C C . ARG B 1 28 ? -8.47415 42.14235 13.23050 1.000 36.03856 87 ARG B C 1
ATOM 1286 O O . ARG B 1 28 ? -7.91453 43.06030 12.61782 1.000 35.50757 87 ARG B O 1
ATOM 1307 N N . ASP B 1 29 ? -8.67416 42.18852 14.54714 1.000 36.85501 88 ASP B N 1
ATOM 1308 C CA . ASP B 1 29 ? -8.23561 43.34758 15.31308 1.000 37.35426 88 ASP B CA 1
ATOM 1309 C C . ASP B 1 29 ? -6.72430 43.51298 15.23500 1.000 37.80306 88 ASP B C 1
ATOM 1310 O O . ASP B 1 29 ? -6.22307 44.62747 15.04049 1.000 35.82076 88 ASP B O 1
ATOM 1319 N N . ALA B 1 30 ? -5.98249 42.41050 15.36207 1.000 35.75489 89 ALA B N 1
ATOM 1320 C CA . ALA B 1 30 ? -4.52876 42.48606 15.28488 1.000 34.89652 89 ALA B CA 1
ATOM 1321 C C . ALA B 1 30 ? -4.07331 42.97528 13.91583 1.000 32.65716 89 ALA B C 1
ATOM 1322 O O . ALA B 1 30 ? -3.12223 43.75949 13.81231 1.000 36.33612 89 ALA B O 1
ATOM 1329 N N . ILE B 1 31 ? -4.73705 42.51792 12.85205 1.000 39.94524 90 ILE B N 1
ATOM 1330 C CA . ILE B 1 31 ? -4.38848 42.96837 11.50908 1.000 36.45660 90 ILE B CA 1
ATOM 1331 C C . ILE B 1 31 ? -4.78790 44.42413 11.31879 1.000 37.12528 90 ILE B C 1
ATOM 1332 O O . ILE B 1 31 ? -4.10007 45.18707 10.63171 1.000 36.24733 90 ILE B O 1
ATOM 1348 N N . ALA B 1 32 ? -5.91865 44.82577 11.89823 1.000 36.35631 91 ALA B N 1
ATOM 1349 C CA . ALA B 1 32 ? -6.32084 46.22522 11.83285 1.000 39.57643 91 ALA B CA 1
ATOM 1350 C C . ALA B 1 32 ? -5.27503 47.11200 12.49523 1.000 36.45575 91 ALA B C 1
ATOM 1351 O O . ALA B 1 32 ? -4.83793 48.11299 11.92044 1.000 33.26932 91 ALA B O 1
ATOM 1358 N N . LEU B 1 33 ? -4.84903 46.74590 13.70571 1.000 34.92628 92 LEU B N 1
ATOM 1359 C CA . LEU B 1 33 ? -3.78798 47.49001 14.37687 1.000 36.15297 92 LEU B CA 1
ATOM 1360 C C . LEU B 1 33 ? -2.52799 47.53811 13.52254 1.000 36.51793 92 LEU B C 1
ATOM 1361 O O . LEU B 1 33 ? -1.82710 48.55472 13.49658 1.000 36.36819 92 LEU B O 1
ATOM 1377 N N . ALA B 1 34 ? -2.22854 46.45175 12.80808 1.000 33.66419 93 ALA B N 1
ATOM 1378 C CA . ALA B 1 34 ? -1.05055 46.39048 11.95273 1.000 36.63994 93 ALA B CA 1
ATOM 1379 C C . ALA B 1 34 ? -1.19324 47.20220 10.67268 1.000 31.48239 93 ALA B C 1
ATOM 1380 O O . ALA B 1 34 ? -0.23511 47.25870 9.89585 1.000 35.09178 93 ALA B O 1
ATOM 1387 N N . GLY B 1 35 ? -2.34715 47.81187 10.42204 1.000 36.32886 94 GLY B N 1
ATOM 1388 C CA . GLY B 1 35 ? -2.51906 48.69503 9.28844 1.000 34.20052 94 GLY B CA 1
ATOM 1389 C C . GLY B 1 35 ? -3.18261 48.09685 8.07095 1.000 36.30110 94 GLY B C 1
ATOM 1390 O O . GLY B 1 35 ? -3.13896 48.71684 7.00140 1.000 35.48542 94 GLY B O 1
ATOM 1394 N N . GLY B 1 36 ? -3.78653 46.92116 8.19169 1.000 40.89128 95 GLY B N 1
ATOM 1395 C CA . GLY B 1 36 ? -4.47480 46.30620 7.07655 1.000 43.49217 95 GLY B CA 1
ATOM 1396 C C . GLY B 1 36 ? -3.58959 45.35365 6.29907 1.000 40.62843 95 GLY B C 1
ATOM 1397 O O . GLY B 1 36 ? -2.52095 44.92642 6.74567 1.000 40.13238 95 GLY B O 1
ATOM 1401 N N . LEU B 1 37 ? -4.05543 45.02351 5.09856 1.000 44.33693 96 LEU B N 1
ATOM 1402 C CA . LEU B 1 37 ? -3.36788 44.09064 4.21967 1.000 42.71864 96 LEU B CA 1
ATOM 1403 C C . LEU B 1 37 ? -2.67430 44.83011 3.08532 1.000 46.37354 96 LEU B C 1
ATOM 1404 O O . LEU B 1 37 ? -3.18543 45.83635 2.58314 1.000 42.37259 96 LEU B O 1
ATOM 1420 N N . THR B 1 38 ? -1.51355 44.32187 2.68210 1.000 46.21413 97 THR B N 1
ATOM 1421 C CA . THR B 1 38 ? -0.82006 44.86520 1.52854 1.000 47.17619 97 THR B CA 1
ATOM 1422 C C . THR B 1 38 ? -1.50724 44.39915 0.24613 1.000 45.28219 97 THR B C 1
ATOM 1423 O O . THR B 1 38 ? -2.35388 43.50044 0.24841 1.000 47.93991 97 THR B O 1
ATOM 1434 N N . ASP B 1 39 ? -1.13202 45.02828 -0.86677 1.000 46.52856 98 ASP B N 1
ATOM 1435 C CA . ASP B 1 39 ? -1.77591 44.74592 -2.14265 1.000 43.92791 98 ASP B CA 1
ATOM 1436 C C . ASP B 1 39 ? -1.50080 43.33661 -2.64679 1.000 44.42118 98 ASP B C 1
ATOM 1437 O O . ASP B 1 39 ? -2.09416 42.93310 -3.65203 1.000 44.89135 98 ASP B O 1
ATOM 1446 N N . GLU B 1 40 ? -0.62911 42.58267 -1.97854 1.000 46.48378 99 GLU B N 1
ATOM 1447 C CA . GLU B 1 40 ? -0.27976 41.23117 -2.39180 1.000 45.99578 99 GLU B CA 1
ATOM 1448 C C . GLU B 1 40 ? -0.81291 40.16630 -1.44645 1.000 43.82522 99 GLU B C 1
ATOM 1449 O O . GLU B 1 40 ? -0.59393 38.97775 -1.69262 1.000 44.73307 99 GLU B O 1
ATOM 1461 N N . ALA B 1 41 ? -1.50668 40.55740 -0.38006 1.000 48.05609 100 ALA B N 1
ATOM 1462 C CA . ALA B 1 41 ? -2.01575 39.60150 0.58747 1.000 42.47326 100 ALA B CA 1
ATOM 1463 C C . ALA B 1 41 ? -3.10028 38.72713 -0.03653 1.000 45.56792 100 ALA B C 1
ATOM 1464 O O . ALA B 1 41 ? -3.63112 39.01131 -1.11368 1.000 43.94711 100 ALA B O 1
ATOM 1471 N N . ASP B 1 42 ? -3.42930 37.64509 0.67057 1.000 48.10744 101 ASP B N 1
ATOM 1472 C CA . ASP B 1 42 ? -4.49838 36.71883 0.29543 1.000 47.29049 101 ASP B CA 1
ATOM 1473 C C . ASP B 1 42 ? -5.31387 36.45232 1.55679 1.000 46.01354 101 ASP B C 1
ATOM 1474 O O . ASP B 1 42 ? -5.03411 35.50006 2.29015 1.000 43.28901 101 ASP B O 1
ATOM 1483 N N . GLU B 1 43 ? -6.31510 37.29784 1.81683 1.000 47.67106 102 GLU B N 1
ATOM 1484 C CA . GLU B 1 43 ? -7.14170 37.10934 3.00468 1.000 48.97590 102 GLU B CA 1
ATOM 1485 C C . GLU B 1 43 ? -7.95870 35.82603 2.93774 1.000 46.89992 102 GLU B C 1
ATOM 1486 O O . GLU B 1 43 ? -8.50189 35.40412 3.96346 1.000 39.77243 102 GLU B O 1
ATOM 1498 N N . THR B 1 44 ? -8.04051 35.19964 1.76077 1.000 45.40171 103 THR B N 1
ATOM 1499 C CA . THR B 1 44 ? -8.74542 33.93151 1.62381 1.000 44.45867 103 THR B CA 1
ATOM 1500 C C . THR B 1 44 ? -8.27303 32.91883 2.65379 1.000 43.48139 103 THR B C 1
ATOM 1501 O O . THR B 1 44 ? -9.08237 32.21183 3.26394 1.000 43.61952 103 THR B O 1
ATOM 1512 N N . LYS B 1 45 ? -6.96460 32.83616 2.86511 1.000 45.16907 104 LYS B N 1
ATOM 1513 C CA . LYS B 1 45 ? -6.37220 31.81732 3.72875 1.000 43.31868 104 LYS B CA 1
ATOM 1514 C C . LYS B 1 45 ? -6.03630 32.36402 5.10989 1.000 41.62053 104 LYS B C 1
ATOM 1515 O O . LYS B 1 45 ? -5.01354 32.00675 5.70205 1.000 40.01693 104 LYS B O 1
ATOM 1534 N N . VAL B 1 46 ? -6.89563 33.22563 5.65077 1.000 43.97381 105 VAL B N 1
ATOM 1535 C CA . VAL B 1 46 ? -6.74766 33.75880 6.99923 1.000 42.42902 105 VAL B CA 1
ATOM 1536 C C . VAL B 1 46 ? -8.09930 33.67989 7.69569 1.000 42.28558 105 VAL B C 1
ATOM 1537 O O . VAL B 1 46 ? -9.13849 33.96644 7.08953 1.000 42.81230 105 VAL B O 1
ATOM 1550 N N . ASN B 1 47 ? -8.08533 33.28880 8.96822 1.000 39.89151 106 ASN B N 1
ATOM 1551 C CA . ASN B 1 47 ? -9.30096 33.17570 9.77386 1.000 39.75760 106 ASN B CA 1
ATOM 1552 C C . ASN B 1 47 ? -9.40513 34.44280 10.61732 1.000 38.35318 106 ASN B C 1
ATOM 1553 O O . ASN B 1 47 ? -8.86640 34.52450 11.72194 1.000 36.26353 106 ASN B O 1
ATOM 1564 N N . LEU B 1 48 ? -10.11030 35.44275 10.08185 1.000 38.28359 107 LEU B N 1
ATOM 1565 C CA . LEU B 1 48 ? -10.22128 36.72765 10.75919 1.000 36.70958 107 LEU B CA 1
ATOM 1566 C C . LEU B 1 48 ? -11.02086 36.63913 12.05124 1.000 34.77322 107 LEU B C 1
ATOM 1567 O O . LEU B 1 48 ? -10.95730 37.56455 12.86825 1.000 33.41312 107 LEU B O 1
ATOM 1583 N N . ALA B 1 49 ? -11.76419 35.55437 12.25627 1.000 36.64684 108 ALA B N 1
ATOM 1584 C CA . ALA B 1 49 ? -12.59086 35.39892 13.44480 1.000 36.44663 108 ALA B CA 1
ATOM 1585 C C . ALA B 1 49 ? -11.89405 34.64538 14.56853 1.000 37.85826 108 ALA B C 1
ATOM 1586 O O . ALA B 1 49 ? -12.40221 34.64466 15.69483 1.000 36.29075 108 ALA B O 1
ATOM 1593 N N . ALA B 1 50 ? -10.75433 34.01106 14.29589 1.000 36.19770 109 ALA B N 1
ATOM 1594 C CA . ALA B 1 50 ? -10.07924 33.21651 15.31285 1.000 34.16456 109 ALA B CA 1
ATOM 1595 C C . ALA B 1 50 ? -9.60250 34.10454 16.45241 1.000 38.10059 109 ALA B C 1
ATOM 1596 O O . ALA B 1 50 ? -9.18260 35.24469 16.23971 1.000 37.20080 109 ALA B O 1
ATOM 1603 N N . LYS B 1 51 ? -9.65946 33.56888 17.66883 1.000 40.53199 110 LYS B N 1
ATOM 1604 C CA . LYS B 1 51 ? -9.29283 34.33397 18.84801 1.000 39.94367 110 LYS B CA 1
ATOM 1605 C C . LYS B 1 51 ? -7.77646 34.46189 18.96706 1.000 38.30210 110 LYS B C 1
ATOM 1606 O O . LYS B 1 51 ? -7.00442 33.68927 18.38907 1.000 37.17454 110 LYS B O 1
ATOM 1625 N N . VAL B 1 52 ? -7.35836 35.45359 19.74306 1.000 38.87287 111 VAL B N 1
ATOM 1626 C CA . VAL B 1 52 ? -5.94954 35.74688 19.97128 1.000 36.35623 111 VAL B CA 1
ATOM 1627 C C . VAL B 1 52 ? -5.52439 35.11603 21.28885 1.000 34.81839 111 VAL B C 1
ATOM 1628 O O . VAL B 1 52 ? -6.25651 35.16865 22.28848 1.000 36.01639 111 VAL B O 1
ATOM 1641 N N . HIS B 1 53 ? -4.34296 34.50802 21.28859 1.000 34.31609 112 HIS B N 1
ATOM 1642 C CA . HIS B 1 53 ? -3.71346 34.00715 22.50067 1.000 33.09342 112 HIS B CA 1
ATOM 1643 C C . HIS B 1 53 ? -2.28805 34.53911 22.55668 1.000 31.43878 112 HIS B C 1
ATOM 1644 O O . HIS B 1 53 ? -1.67961 34.84202 21.52627 1.000 30.66544 112 HIS B O 1
ATOM 1658 N N . ASP B 1 54 ? -1.76974 34.67806 23.77358 1.000 29.11797 113 ASP B N 1
ATOM 1659 C CA . ASP B 1 54 ? -0.41101 35.17081 23.94945 1.000 30.09644 113 ASP B CA 1
ATOM 1660 C C . ASP B 1 54 ? 0.57651 34.24489 23.24854 1.000 31.11103 113 ASP B C 1
ATOM 1661 O O . ASP B 1 54 ? 0.36683 33.03331 23.15097 1.000 29.19745 113 ASP B O 1
ATOM 1670 N N . GLU B 1 55 ? 1.65617 34.83761 22.73920 1.000 32.66555 114 GLU B N 1
ATOM 1671 C CA . GLU B 1 55 ? 2.69834 34.14128 21.99289 1.000 30.09135 114 GLU B CA 1
ATOM 1672 C C . GLU B 1 55 ? 2.23172 33.67648 20.62297 1.000 29.65652 114 GLU B C 1
ATOM 1673 O O . GLU B 1 55 ? 2.87998 32.82147 20.01164 1.000 30.73951 114 GLU B O 1
ATOM 1685 N N . MET B 1 56 ? 1.11822 34.20590 20.12525 1.000 29.78932 115 MET B N 1
ATOM 1686 C CA . MET B 1 56 ? 0.57602 33.74438 18.85718 1.000 29.12130 115 MET B CA 1
ATOM 1687 C C . MET B 1 56 ? 1.28639 34.40643 17.68330 1.000 28.82690 115 MET B C 1
ATOM 1688 O O . MET B 1 56 ? 1.73514 35.55248 17.76212 1.000 29.07927 115 MET B O 1
ATOM 1702 N N . MET B 1 57 ? 1.37343 33.66784 16.58231 1.000 31.83078 116 MET B N 1
ATOM 1703 C CA . MET B 1 57 ? 1.96938 34.14261 15.34047 1.000 33.22237 116 MET B CA 1
ATOM 1704 C C . MET B 1 57 ? 0.87648 34.23526 14.28494 1.000 33.31345 116 MET B C 1
ATOM 1705 O O . MET B 1 57 ? 0.22414 33.23063 13.97456 1.000 33.61561 116 MET B O 1
ATOM 1719 N N . ILE B 1 58 ? 0.67651 35.43456 13.74200 1.000 33.80428 117 ILE B N 1
ATOM 1720 C CA . ILE B 1 58 ? -0.32747 35.68267 12.71290 1.000 32.52291 117 ILE B CA 1
ATOM 1721 C C . ILE B 1 58 ? 0.40990 35.93036 11.40503 1.000 31.80426 117 ILE B C 1
ATOM 1722 O O . ILE B 1 58 ? 1.01528 36.99222 11.21499 1.000 32.52480 117 ILE B O 1
ATOM 1738 N N . TYR B 1 59 ? 0.35973 34.95802 10.50050 1.000 32.42405 118 TYR B N 1
ATOM 1739 C CA . TYR B 1 59 ? 0.97164 35.07956 9.18722 1.000 33.68124 118 TYR B CA 1
ATOM 1740 C C . TYR B 1 59 ? -0.11419 35.25657 8.13757 1.000 32.45519 118 TYR B C 1
ATOM 1741 O O . TYR B 1 59 ? -1.09253 34.50401 8.11786 1.000 33.72520 118 TYR B O 1
ATOM 1759 N N . VAL B 1 60 ? 0.06386 36.24615 7.27107 1.000 34.43154 119 VAL B N 1
ATOM 1760 C CA . VAL B 1 60 ? -0.84706 36.52900 6.16880 1.000 35.27213 119 VAL B CA 1
ATOM 1761 C C . VAL B 1 60 ? -0.09298 36.24852 4.87094 1.000 37.29410 119 VAL B C 1
ATOM 1762 O O . VAL B 1 60 ? 0.80476 37.02015 4.49885 1.000 36.30239 119 VAL B O 1
ATOM 1775 N N . PRO B 1 61 ? -0.39877 35.16574 4.16299 1.000 45.22136 120 PRO B N 1
ATOM 1776 C CA . PRO B 1 61 ? 0.34148 34.84772 2.93909 1.000 45.18084 120 PRO B CA 1
ATOM 1777 C C . PRO B 1 61 ? -0.08166 35.73676 1.77739 1.000 44.96821 120 PRO B C 1
ATOM 1778 O O . PRO B 1 61 ? -1.08071 36.45138 1.82866 1.000 44.80217 120 PRO B O 1
ATOM 1789 N N . LYS B 1 62 ? 0.71378 35.66566 0.71401 1.000 46.97940 121 LYS B N 1
ATOM 1790 C CA . LYS B 1 62 ? 0.50891 36.43294 -0.50358 1.000 47.87573 121 LYS B CA 1
ATOM 1791 C C . LYS B 1 62 ? -0.01503 35.52658 -1.60911 1.000 51.28470 121 LYS B C 1
ATOM 1792 O O . LYS B 1 62 ? 0.21381 34.31304 -1.59373 1.000 56.62507 121 LYS B O 1
ATOM 1811 N N . LYS B 1 63 ? -0.72283 36.12176 -2.56884 1.000 50.59246 122 LYS B N 1
ATOM 1812 C CA . LYS B 1 63 ? -1.22519 35.35157 -3.69782 1.000 52.61698 122 LYS B CA 1
ATOM 1813 C C . LYS B 1 63 ? -0.08104 34.57684 -4.33751 1.000 59.50979 122 LYS B C 1
ATOM 1814 O O . LYS B 1 63 ? 0.95621 35.14592 -4.69234 1.000 61.35061 122 LYS B O 1
ATOM 1833 N N . GLY B 1 64 ? -0.28649 33.27560 -4.49407 1.000 78.28836 123 GLY B N 1
ATOM 1834 C CA . GLY B 1 64 ? 0.79951 32.35328 -4.73973 1.000 79.96921 123 GLY B CA 1
ATOM 1835 C C . GLY B 1 64 ? 0.98317 31.50779 -3.49909 1.000 78.85475 123 GLY B C 1
ATOM 1836 O O . GLY B 1 64 ? 0.00237 30.99020 -2.95536 1.000 78.77309 123 GLY B O 1
ATOM 1840 N N . GLU B 1 65 ? 2.21846 31.37540 -3.03142 1.000 70.63653 124 GLU B N 1
ATOM 1841 C CA . GLU B 1 65 ? 2.49892 30.71031 -1.76056 1.000 70.46399 124 GLU B CA 1
ATOM 1842 C C . GLU B 1 65 ? 1.66245 29.44789 -1.54442 1.000 70.65605 124 GLU B C 1
ATOM 1843 O O . GLU B 1 65 ? 0.69553 29.44504 -0.78196 1.000 70.68744 124 GLU B O 1
ATOM 1855 N N . GLY B 1 84 ? 5.51051 31.24859 -4.41842 1.000 80.11018 143 GLY B N 1
ATOM 1856 C CA . GLY B 1 84 ? 5.68508 29.85209 -4.06790 1.000 80.87088 143 GLY B CA 1
ATOM 1857 C C . GLY B 1 84 ? 5.01139 28.91255 -5.04695 1.000 75.79632 143 GLY B C 1
ATOM 1858 O O . GLY B 1 84 ? 5.67762 28.16054 -5.75762 1.000 79.88310 143 GLY B O 1
ATOM 1861 N N . MET B 1 85 ? 3.67707 28.95981 -5.08550 1.000 75.07672 144 MET B N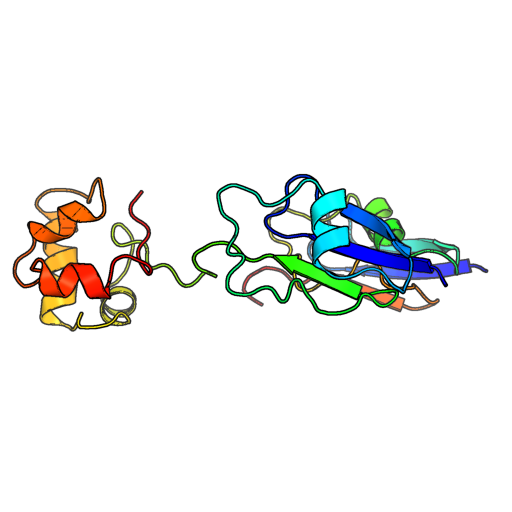 1
ATOM 1862 C CA . MET B 1 85 ? 2.88078 28.12252 -5.97511 1.000 74.10423 144 MET B CA 1
ATOM 1863 C C . MET B 1 85 ? 2.63420 28.77369 -7.33172 1.000 74.99669 144 MET B C 1
ATOM 1864 O O . MET B 1 85 ? 1.57613 28.55275 -7.93844 1.000 74.41195 144 MET B O 1
ATOM 1878 N N . GLN B 1 86 ? 3.58136 29.56869 -7.82419 1.000 79.25099 145 GLN B N 1
ATOM 1879 C CA . GLN B 1 86 ? 3.45466 30.26675 -9.09626 1.000 76.81282 145 GLN B CA 1
ATOM 1880 C C . GLN B 1 86 ? 4.59462 29.84249 -10.00875 1.000 62.94347 145 GLN B C 1
ATOM 1881 O O . GLN B 1 86 ? 5.76444 29.91422 -9.61775 1.000 74.85138 145 GLN B O 1
ATOM 1895 N N . VAL B 1 87 ? 4.25453 29.39691 -11.21450 1.000 75.21206 146 VAL B N 1
ATOM 1896 C CA . VAL B 1 87 ? 5.25106 28.98750 -12.19762 1.000 76.57957 146 VAL B CA 1
ATOM 1897 C C . VAL B 1 87 ? 5.54361 30.17229 -13.10994 1.000 75.16040 146 VAL B C 1
ATOM 1898 O O . VAL B 1 87 ? 4.63876 30.70498 -13.76214 1.000 74.97988 146 VAL B O 1
ATOM 1911 N N . ALA B 1 88 ? 6.80543 30.59551 -13.14157 1.000 73.00330 147 ALA B N 1
ATOM 1912 C CA . ALA B 1 88 ? 7.24308 31.67371 -14.02443 1.000 70.49309 147 ALA B CA 1
ATOM 1913 C C . ALA B 1 88 ? 7.28725 31.13479 -15.44763 1.000 63.15604 147 ALA B C 1
ATOM 1914 O O . ALA B 1 88 ? 8.21990 30.42621 -15.82931 1.000 61.87066 147 ALA B O 1
ATOM 1921 N N . ILE B 1 89 ? 6.26957 31.46839 -16.24294 1.000 64.64264 148 ILE B N 1
ATOM 1922 C CA . ILE B 1 89 ? 6.15063 30.88907 -17.57688 1.000 63.19238 148 ILE B CA 1
ATOM 1923 C C . ILE B 1 89 ? 7.37178 31.20910 -18.42831 1.000 59.05197 148 ILE B C 1
ATOM 1924 O O . ILE B 1 89 ? 7.76746 30.40642 -19.28250 1.000 59.67090 148 ILE B O 1
ATOM 1940 N N . ASN B 1 90 ? 7.99519 32.36990 -18.21139 1.000 61.37089 149 ASN B N 1
ATOM 1941 C CA . ASN B 1 90 ? 9.11017 32.78017 -19.05936 1.000 58.03130 149 ASN B CA 1
ATOM 1942 C C . ASN B 1 90 ? 10.39531 32.02727 -18.74135 1.000 56.88104 149 ASN B C 1
ATOM 1943 O O . ASN B 1 90 ? 11.22729 31.83432 -19.63530 1.000 57.75572 149 ASN B O 1
ATOM 1954 N N . THR B 1 91 ? 10.57548 31.59275 -17.49285 1.000 55.21395 150 THR B N 1
A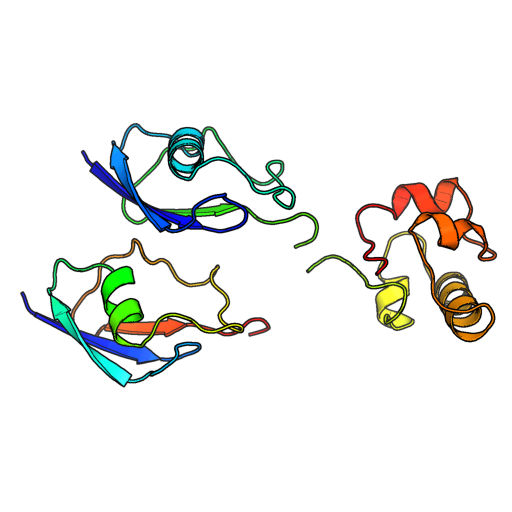TOM 1955 C CA . THR B 1 91 ? 11.80893 30.94438 -17.06361 1.000 54.51049 150 THR B CA 1
ATOM 1956 C C . THR B 1 91 ? 11.56435 29.55216 -16.49361 1.000 54.15308 150 THR B C 1
ATOM 1957 O O . THR B 1 91 ? 12.40601 29.03403 -15.75416 1.000 54.54215 150 THR B O 1
ATOM 1968 N N . ALA B 1 92 ? 10.43621 28.93439 -16.81548 1.000 56.03378 151 ALA B N 1
ATOM 1969 C CA . ALA B 1 92 ? 10.13570 27.60458 -16.31420 1.000 59.61793 151 ALA B CA 1
ATOM 1970 C C . ALA B 1 92 ? 10.74893 26.53999 -17.21873 1.000 64.71462 151 ALA B C 1
ATOM 1971 O O . ALA B 1 92 ? 11.27333 26.82469 -18.29691 1.000 63.42152 151 ALA B O 1
ATOM 1978 N N . THR B 1 93 ? 10.67956 25.29570 -16.75731 1.000 71.46712 152 THR B N 1
ATOM 1979 C CA . THR B 1 93 ? 11.09910 24.12921 -17.51815 1.000 70.85828 152 THR B CA 1
ATOM 1980 C C . THR B 1 93 ? 9.86941 23.34189 -17.95176 1.000 74.67621 152 THR B C 1
ATOM 1981 O O . THR B 1 93 ? 8.75734 23.55943 -17.46122 1.000 75.80679 152 THR B O 1
ATOM 1992 N N . GLU B 1 94 ? 10.07808 22.40949 -18.88457 1.000 76.46158 153 GLU B N 1
ATOM 1993 C CA . GLU B 1 94 ? 8.97225 21.55890 -19.31425 1.000 76.51930 153 GLU B CA 1
ATOM 1994 C C . GLU B 1 94 ? 8.38789 20.79868 -18.13028 1.000 75.47558 153 GLU B C 1
ATOM 1995 O O . GLU B 1 94 ? 7.16788 20.63380 -18.03007 1.000 78.79384 153 GLU B O 1
ATOM 2007 N N . GLU B 1 95 ? 9.24549 20.34515 -17.21261 1.000 73.63294 154 GLU B N 1
ATOM 2008 C CA . GLU B 1 95 ? 8.76466 19.62686 -16.03790 1.000 75.61504 154 GLU B CA 1
ATOM 2009 C C . GLU B 1 95 ? 7.94052 20.53560 -15.13580 1.000 75.63053 154 GLU B C 1
ATOM 2010 O O . GLU B 1 95 ? 6.90833 20.11736 -14.59880 1.000 77.71063 154 GLU B O 1
ATOM 2022 N N . GLU B 1 96 ? 8.38213 21.78152 -14.95430 1.000 76.35742 155 GLU B N 1
ATOM 2023 C CA . GLU B 1 96 ? 7.64232 22.71078 -14.10581 1.000 80.09577 155 GLU B CA 1
ATOM 2024 C C . GLU B 1 96 ? 6.37553 23.19943 -14.79705 1.000 81.74931 155 GLU B C 1
ATOM 2025 O O . GLU B 1 96 ? 5.33759 23.38039 -14.14934 1.000 84.16272 155 GLU B O 1
ATOM 2037 N N . LEU B 1 97 ? 6.44084 23.41367 -16.11285 1.000 78.98392 156 LEU B N 1
ATOM 2038 C CA . LEU B 1 97 ? 5.27432 23.89125 -16.84689 1.000 80.37273 156 LEU B CA 1
ATOM 2039 C C . LEU B 1 97 ? 4.14933 22.86506 -16.81796 1.000 83.44652 156 LEU B C 1
ATOM 2040 O O . LEU B 1 97 ? 2.99808 23.19724 -16.51520 1.000 89.34605 156 LEU B O 1
ATOM 2056 N N . MET B 1 98 ? 4.46193 21.60763 -17.13264 1.000 79.87185 157 MET B N 1
ATOM 2057 C CA . MET B 1 98 ? 3.43192 20.57568 -17.16492 1.000 83.08318 157 MET B CA 1
ATOM 2058 C C . MET B 1 98 ? 2.94199 20.18739 -15.77655 1.000 83.17298 157 MET B C 1
ATOM 2059 O O . MET B 1 98 ? 2.10530 19.28319 -15.66777 1.000 84.98957 157 MET B O 1
ATOM 2073 N N . GLN B 1 99 ? 3.43623 20.83904 -14.72293 1.000 85.73710 158 GLN B N 1
ATOM 2074 C CA . GLN B 1 99 ? 2.92164 20.62285 -13.37705 1.000 86.96160 158 GLN B CA 1
ATOM 2075 C C . GLN B 1 99 ? 1.59110 21.32702 -13.13939 1.000 87.40517 158 GLN B C 1
ATOM 2076 O O . GLN B 1 99 ? 0.95917 21.08822 -12.10520 1.000 87.89735 158 GLN B O 1
ATOM 2090 N N . LEU B 1 100 ? 1.15202 22.17237 -14.06273 1.000 91.03113 159 LEU B N 1
ATOM 2091 C CA . LEU B 1 100 ? -0.09240 22.91503 -13.92422 1.000 95.00365 159 LEU B CA 1
ATOM 2092 C C . LEU B 1 100 ? -1.23475 22.15573 -14.57972 1.000 93.91876 159 LEU B C 1
ATOM 2093 O O . LEU B 1 100 ? -1.02403 21.18470 -15.31062 1.000 93.33556 159 LEU B O 1
ATOM 2109 N N . PRO B 1 101 ? -2.47738 22.57624 -14.33260 1.000 95.21790 160 PRO B N 1
ATOM 2110 C CA . PRO B 1 101 ? -3.62117 21.89572 -14.95500 1.000 97.04064 160 PRO B CA 1
ATOM 2111 C C . PRO B 1 101 ? -3.54609 21.93675 -16.47411 1.000 96.95404 160 PRO B C 1
ATOM 2112 O O . PRO B 1 101 ? -3.15190 22.93903 -17.06833 1.000 98.25606 160 PRO B O 1
ATOM 2123 N N . GLY B 1 102 ? -3.93710 20.83081 -17.10695 1.000 100.48266 161 GLY B N 1
ATOM 2124 C CA . GLY B 1 102 ? -4.00451 20.76670 -18.54993 1.000 100.08740 161 GLY B CA 1
ATOM 2125 C C . GLY B 1 102 ? -2.67649 20.65842 -19.28326 1.000 100.75111 161 GLY B C 1
ATOM 2126 O O . GLY B 1 102 ? -2.54258 19.85461 -20.21150 1.000 101.43614 161 GLY B O 1
ATOM 2130 N N . ILE B 1 103 ? -1.69500 21.47010 -18.89112 1.000 103.14716 162 ILE B N 1
ATOM 2131 C CA . ILE B 1 103 ? -0.42744 21.50257 -19.61483 1.000 101.39021 162 ILE B CA 1
ATOM 2132 C C . ILE B 1 103 ? 0.24586 20.14057 -19.50601 1.000 98.54527 162 ILE B C 1
ATOM 2133 O O . ILE B 1 103 ? 0.50951 19.64309 -18.40384 1.000 94.71661 162 ILE B O 1
ATOM 2149 N N . GLY B 1 104 ? 0.50573 19.52332 -20.65550 1.000 96.18961 163 GLY B N 1
ATOM 2150 C CA . GLY B 1 104 ? 1.25784 18.29764 -20.72268 1.000 95.11139 163 GLY B CA 1
ATOM 2151 C C . GLY B 1 104 ? 2.38676 18.41335 -21.72520 1.000 90.36242 163 GLY B C 1
ATOM 2152 O O . GLY B 1 104 ? 2.57682 19.45617 -22.35774 1.000 89.43517 163 GLY B O 1
ATOM 2156 N N . PRO B 1 105 ? 3.16504 17.33432 -21.88031 1.000 93.58162 164 PRO B N 1
ATOM 2157 C CA . PRO B 1 105 ? 4.31710 17.35004 -22.79197 1.000 91.90137 164 PRO B CA 1
ATOM 2158 C C . PRO B 1 105 ? 4.22062 18.27813 -23.99140 1.000 90.67574 164 PRO B C 1
ATOM 2159 O O . PRO B 1 105 ? 5.03198 19.20118 -24.11824 1.000 91.48450 164 PRO B O 1
ATOM 2170 N N . ALA B 1 106 ? 3.24148 18.05441 -24.87048 1.000 94.64739 165 ALA B N 1
ATOM 2171 C CA . ALA B 1 106 ? 3.18051 18.83129 -26.10470 1.000 94.57142 165 ALA B CA 1
ATOM 2172 C C . ALA B 1 106 ? 2.68233 20.25081 -25.86181 1.000 89.16041 165 ALA B C 1
ATOM 2173 O O . ALA B 1 106 ? 3.12624 21.18274 -26.54187 1.000 89.52207 165 ALA B O 1
ATOM 2180 N N . LYS B 1 107 ? 1.75632 20.43994 -24.91683 1.000 89.80818 166 LYS B N 1
ATOM 2181 C CA . LYS B 1 107 ? 1.30877 21.79244 -24.59674 1.000 88.59877 166 LYS B CA 1
ATOM 2182 C C . LYS B 1 107 ? 2.38243 22.57043 -23.84470 1.000 86.80768 166 LYS B C 1
ATOM 2183 O O . LYS B 1 107 ? 2.49963 23.78942 -24.01882 1.000 85.69820 166 LYS B O 1
ATOM 2202 N N . ALA B 1 108 ? 3.17455 21.88778 -23.01146 1.000 88.12206 167 ALA B N 1
ATOM 2203 C CA . ALA B 1 108 ? 4.26136 22.55907 -22.30644 1.000 84.61102 167 ALA B CA 1
ATOM 2204 C C . ALA B 1 108 ? 5.40173 22.90088 -23.25464 1.000 80.60843 167 ALA B C 1
ATOM 2205 O O . ALA B 1 108 ? 6.02535 23.96034 -23.12867 1.000 81.23572 167 ALA B O 1
ATOM 2212 N N . ASN B 1 109 ? 5.68732 22.01324 -24.21062 1.000 83.64653 168 ASN B N 1
ATOM 2213 C CA . ASN B 1 109 ? 6.79220 22.21814 -25.14050 1.000 80.92705 168 ASN B CA 1
ATOM 2214 C C . ASN B 1 109 ? 6.46974 23.23664 -26.22915 1.000 80.68332 168 ASN B C 1
ATOM 2215 O O . ASN B 1 109 ? 7.39404 23.73038 -26.88605 1.000 84.50691 168 ASN B O 1
ATOM 2226 N N . ALA B 1 110 ? 5.18549 23.56628 -26.42765 1.000 86.50829 169 ALA B N 1
ATOM 2227 C CA . ALA B 1 110 ? 4.82005 24.64705 -27.34114 1.000 85.91331 169 ALA B CA 1
ATOM 2228 C C . ALA B 1 110 ? 4.89416 26.00740 -26.65908 1.000 84.60447 169 ALA B C 1
ATOM 2229 O O . ALA B 1 110 ? 5.21962 27.00672 -27.30951 1.000 86.42588 169 ALA B O 1
ATOM 2236 N N . ILE B 1 111 ? 4.57746 26.06825 -25.36290 1.000 82.86392 170 ILE B N 1
ATOM 2237 C CA . ILE B 1 111 ? 4.79088 27.29730 -24.60460 1.000 82.57910 170 ILE B CA 1
ATOM 2238 C C . ILE B 1 111 ? 6.27766 27.62479 -24.55007 1.000 78.16737 170 ILE B C 1
ATOM 2239 O O . ILE B 1 111 ? 6.67487 28.79533 -24.60168 1.000 75.14755 170 ILE B O 1
ATOM 2255 N N . ILE B 1 112 ? 7.12263 26.59600 -24.45046 1.000 71.79064 171 ILE B N 1
ATOM 2256 C CA . ILE B 1 112 ? 8.56490 26.81142 -24.42605 1.000 71.54355 171 ILE B CA 1
ATOM 2257 C C . ILE B 1 112 ? 9.07799 27.15619 -25.81776 1.000 69.48062 171 ILE B C 1
ATOM 2258 O O . ILE B 1 112 ? 10.00597 27.95850 -25.96887 1.000 72.25377 171 ILE B O 1
ATOM 2274 N N . ALA B 1 113 ? 8.49166 26.55357 -26.85435 1.000 79.55731 172 ALA B N 1
ATOM 2275 C CA . ALA B 1 113 ? 8.87713 26.89904 -28.21860 1.000 80.05498 172 ALA B CA 1
ATOM 2276 C C . ALA B 1 113 ? 8.53726 28.35274 -28.53160 1.000 77.11986 172 ALA B C 1
ATOM 2277 O O . ALA B 1 113 ? 9.33668 29.06586 -29.14944 1.000 69.25888 172 ALA B O 1
ATOM 2284 N N . TYR B 1 114 ? 7.35358 28.81046 -28.11108 1.000 76.59840 173 TYR B N 1
ATOM 2285 C CA . TYR B 1 114 ? 6.98491 30.20783 -28.31062 1.000 78.40989 173 TYR B CA 1
ATOM 2286 C C . TYR B 1 114 ? 7.86510 31.14230 -27.48773 1.0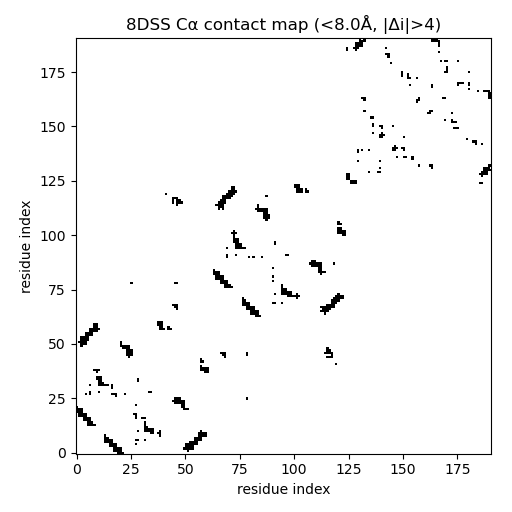00 79.19448 173 TYR B C 1
ATOM 2287 O O . TYR B 1 114 ? 8.15672 32.26314 -27.92312 1.000 76.96531 173 TYR B O 1
ATOM 2305 N N . ARG B 1 115 ? 8.28625 30.70341 -26.29878 1.000 81.97692 174 ARG B N 1
ATOM 2306 C CA . ARG B 1 115 ? 9.23771 31.47184 -25.50400 1.000 73.41987 174 ARG B CA 1
ATOM 2307 C C . ARG B 1 115 ? 10.48321 31.81226 -26.31202 1.000 72.65040 174 ARG B C 1
ATOM 2308 O O . ARG B 1 115 ? 10.95597 32.95489 -26.30508 1.000 72.96095 174 ARG B O 1
ATOM 2329 N N . GLU B 1 116 ? 11.03331 30.82053 -27.01034 1.000 67.22494 175 GLU B N 1
ATOM 2330 C CA . GLU B 1 116 ? 12.30314 30.97965 -27.70371 1.000 70.52391 175 GLU B CA 1
ATOM 2331 C C . GLU B 1 116 ? 12.14977 31.56071 -29.10118 1.000 72.87652 175 GLU B C 1
ATOM 2332 O O . GLU B 1 116 ? 13.07520 32.21866 -29.59264 1.000 74.02155 175 GLU B O 1
ATOM 2344 N N . GLU B 1 117 ? 11.00830 31.33821 -29.75277 1.000 76.48891 176 GLU B N 1
ATOM 2345 C CA . GLU B 1 117 ? 10.81554 31.83884 -31.11372 1.000 81.32972 176 GLU B CA 1
ATOM 2346 C C . GLU B 1 117 ? 10.35647 33.29495 -31.10244 1.000 84.20943 176 GLU B C 1
ATOM 2347 O O . GLU B 1 117 ? 11.11663 34.20265 -31.45414 1.000 86.53110 176 GLU B O 1
ATOM 2359 N N . HIS B 1 118 ? 9.10795 33.53118 -30.69638 1.000 91.54808 177 HIS B N 1
ATOM 2360 C CA . HIS B 1 118 ? 8.50647 34.85584 -30.73457 1.000 91.73772 177 HIS B CA 1
ATOM 2361 C C . HIS B 1 118 ? 8.71814 35.64146 -29.44309 1.000 89.73102 177 HIS B C 1
ATOM 2362 O O . HIS B 1 118 ? 7.93424 36.55111 -29.14669 1.000 89.21486 177 HIS B O 1
ATOM 2376 N N . GLY B 1 119 ? 9.75142 35.31159 -28.67158 1.000 82.28984 178 GLY B N 1
ATOM 2377 C CA . GLY B 1 119 ? 10.11578 36.08823 -27.51054 1.000 79.67105 178 GLY B CA 1
ATOM 2378 C C . GLY B 1 119 ? 9.34532 35.71283 -26.26159 1.000 80.41561 178 GLY B C 1
ATOM 2379 O O . GLY B 1 119 ? 8.42881 34.88520 -26.28987 1.000 82.11369 178 GLY B O 1
ATOM 2383 N N . PRO B 1 120 ? 9.70756 36.32333 -25.13429 1.000 76.07114 179 PRO B N 1
ATOM 2384 C CA . PRO B 1 120 ? 9.01739 36.02799 -23.87079 1.000 74.22669 179 PRO B CA 1
ATOM 2385 C C . PRO B 1 120 ? 7.63653 36.66817 -23.82252 1.000 73.86755 179 PRO B C 1
ATOM 2386 O O . PRO B 1 120 ? 7.29075 37.54624 -24.61392 1.000 78.82417 179 PRO B O 1
ATOM 2397 N N . PHE B 1 121 ? 6.83942 36.21307 -22.85746 1.000 71.78357 180 PHE B N 1
ATOM 2398 C CA . PHE B 1 121 ? 5.45327 36.64486 -22.72538 1.000 67.60229 180 PHE B CA 1
ATOM 2399 C C . PHE B 1 121 ? 5.38760 37.92593 -21.90067 1.000 62.49097 180 PHE B C 1
ATOM 2400 O O . PHE B 1 121 ? 6.00418 38.01754 -20.83429 1.000 61.53032 180 PHE B O 1
ATOM 2417 N N . ARG B 1 122 ? 4.64517 38.91676 -22.40611 1.000 63.83265 181 ARG B N 1
ATOM 2418 C CA . ARG B 1 122 ? 4.49963 40.18808 -21.70097 1.000 59.67485 181 ARG B CA 1
ATOM 2419 C C . ARG B 1 122 ? 3.48084 40.09040 -20.56813 1.000 57.54107 181 ARG B C 1
ATOM 2420 O O . ARG B 1 122 ? 3.75419 40.50777 -19.43684 1.000 53.86566 181 ARG B O 1
ATOM 2441 N N . ARG B 1 123 ? 2.30015 39.54803 -20.86085 1.000 56.92936 182 ARG B N 1
ATOM 2442 C CA . ARG B 1 123 ? 1.19217 39.44846 -19.92204 1.000 56.95600 182 ARG B CA 1
ATOM 2443 C C . ARG B 1 123 ? 0.67726 38.01256 -19.91745 1.000 60.12864 182 ARG B C 1
ATOM 2444 O O . ARG B 1 123 ? 1.14007 37.16273 -20.68336 1.000 60.34154 182 ARG B O 1
ATOM 2465 N N . VAL B 1 124 ? -0.29937 37.74100 -19.04840 1.000 62.92250 183 VAL B N 1
ATOM 2466 C CA . VAL B 1 124 ? -0.87567 36.40097 -18.99214 1.000 66.32129 183 VAL B CA 1
ATOM 2467 C C . VAL B 1 124 ? -1.65997 36.09747 -20.26281 1.000 65.78001 183 VAL B C 1
ATOM 2468 O O . VAL B 1 124 ? -1.79206 34.93295 -20.65677 1.000 68.66307 183 VAL B O 1
ATOM 2481 N N . GLU B 1 125 ? -2.18542 37.12688 -20.92821 1.000 65.48895 184 GLU B N 1
ATOM 2482 C CA . GLU B 1 125 ? -2.96221 36.92120 -22.14257 1.000 65.83881 184 GLU B CA 1
ATOM 2483 C C . GLU B 1 125 ? -2.10438 36.52033 -23.33363 1.000 68.77862 184 GLU B C 1
ATOM 2484 O O . GLU B 1 125 ? -2.65566 36.10069 -24.35667 1.000 71.51566 184 GLU B O 1
ATOM 2496 N N . ASP B 1 126 ? -0.78002 36.63726 -23.23181 1.000 68.83514 185 ASP B N 1
ATOM 2497 C CA . ASP B 1 126 ? 0.08618 36.24921 -24.33789 1.000 71.20045 185 ASP B CA 1
ATOM 2498 C C . ASP B 1 126 ? 0.09323 34.74445 -24.56789 1.000 73.99703 185 ASP B C 1
ATOM 2499 O O . ASP B 1 126 ? 0.48508 34.29904 -25.65242 1.000 75.24920 185 ASP B O 1
ATOM 2508 N N . LEU B 1 127 ? -0.32071 33.95307 -23.57436 1.000 75.00924 186 LEU B N 1
ATOM 2509 C CA . LEU B 1 127 ? -0.41833 32.51146 -23.76732 1.000 75.80017 186 LEU B CA 1
ATOM 2510 C C . LEU B 1 127 ? -1.44557 32.14355 -24.83023 1.000 73.77187 186 LEU B C 1
ATOM 2511 O O . LEU B 1 127 ? -1.36278 31.05393 -25.40619 1.000 74.23659 186 LEU B O 1
ATOM 2527 N N . LEU B 1 128 ? -2.40951 33.02536 -25.10294 1.000 73.06038 187 LEU B N 1
ATOM 2528 C CA . LEU B 1 128 ? -3.42917 32.73491 -26.10145 1.000 71.36275 187 LEU B CA 1
ATOM 2529 C C . LEU B 1 128 ? -2.85109 32.62612 -27.50535 1.000 69.26726 187 LEU B C 1
ATOM 2530 O O . LEU B 1 128 ? -3.48218 32.01494 -28.37385 1.000 69.40260 187 LEU B O 1
ATOM 2546 N N . ASN B 1 129 ? -1.67217 33.19998 -27.74747 1.000 76.66350 188 ASN B N 1
ATOM 2547 C CA . ASN B 1 129 ? -1.02620 33.10205 -29.04965 1.000 73.55096 188 ASN B CA 1
ATOM 2548 C C . ASN B 1 129 ? -0.34030 31.76010 -29.27012 1.000 75.15717 188 ASN B C 1
ATOM 2549 O O . ASN B 1 129 ? 0.13118 31.49851 -30.38199 1.000 70.24723 188 ASN B O 1
ATOM 2560 N N . VAL B 1 130 ? -0.27550 30.91123 -28.25401 1.000 73.14728 189 VAL B N 1
ATOM 2561 C CA . VAL B 1 130 ? 0.36895 29.60858 -28.36597 1.000 74.47252 189 VAL B CA 1
ATOM 2562 C C . VAL B 1 130 ? -0.65476 28.58344 -28.83902 1.000 71.11978 189 VAL B C 1
ATOM 2563 O O . VAL B 1 130 ? -1.83974 28.65300 -28.48364 1.000 68.17799 189 VAL B O 1
ATOM 2576 N N . THR B 1 131 ? -0.19775 27.63392 -29.65129 1.000 71.21625 190 THR B N 1
ATOM 2577 C CA . THR B 1 131 ? -1.07214 26.60676 -30.20342 1.000 73.29101 190 THR B CA 1
ATOM 2578 C C . THR B 1 131 ? -1.38851 25.57449 -29.12791 1.000 74.21486 190 THR B C 1
ATOM 2579 O O . THR B 1 131 ? -0.47682 24.97040 -28.54959 1.000 71.28868 190 THR B O 1
ATOM 2590 N N . GLY B 1 132 ? -2.67749 25.36820 -28.86488 1.000 76.89157 191 GLY B N 1
ATOM 2591 C CA . GLY B 1 132 ? -3.13617 24.46123 -27.83373 1.000 77.70886 191 GLY B CA 1
ATOM 2592 C C . GLY B 1 132 ? -3.65354 25.15006 -26.59098 1.000 78.05364 191 GLY B C 1
ATOM 2593 O O . GLY B 1 132 ? -4.46402 24.55678 -25.86263 1.000 77.56932 191 GLY B O 1
ATOM 2597 N N . ILE B 1 133 ? -3.20896 26.37387 -26.31924 1.000 77.09798 192 ILE B N 1
ATOM 2598 C CA . ILE B 1 133 ? -3.69120 27.16017 -25.19132 1.000 75.41006 192 ILE B CA 1
ATOM 2599 C C . ILE B 1 133 ? -4.72266 28.13473 -25.74704 1.000 73.91185 192 ILE B C 1
ATOM 2600 O O . ILE B 1 133 ? -4.37471 29.17978 -26.30509 1.000 72.89608 192 ILE B O 1
ATOM 2616 N N . GLY B 1 134 ? -6.00109 27.77946 -25.61105 1.000 76.16578 193 GLY B N 1
ATOM 2617 C CA . GLY B 1 134 ? -7.09191 28.65114 -25.97894 1.000 69.22890 193 GLY B CA 1
ATOM 2618 C C . GLY B 1 134 ? -7.61724 29.43320 -24.78814 1.000 70.95506 193 GLY B C 1
ATOM 2619 O O . GLY B 1 134 ? -7.01453 29.47780 -23.71322 1.000 70.73012 193 GLY B O 1
ATOM 2623 N N . GLU B 1 135 ? -8.77629 30.06257 -24.99474 1.000 68.20224 194 GLU B N 1
ATOM 2624 C CA . GLU B 1 135 ? -9.38904 30.82754 -23.91382 1.000 67.28624 194 GLU B CA 1
ATOM 2625 C C . GLU B 1 135 ? -9.81559 29.91476 -22.77051 1.000 67.60414 194 GLU B C 1
ATOM 2626 O O . GLU B 1 135 ? -9.61208 30.24377 -21.59541 1.000 68.81973 194 GLU B O 1
ATOM 2638 N N . LYS B 1 136 ? -10.39959 28.76000 -23.09478 1.000 68.62086 195 LYS B N 1
ATOM 2639 C CA . LYS B 1 136 ? -10.79856 27.81418 -22.05755 1.000 70.62493 195 LYS B CA 1
ATOM 2640 C C . LYS B 1 136 ? -9.59671 27.36988 -21.23021 1.000 72.29519 195 LYS B C 1
ATOM 2641 O O . LYS B 1 136 ? -9.65439 27.33507 -19.99497 1.000 71.93172 195 LYS B O 1
ATOM 2660 N N . THR B 1 137 ? -8.49098 27.03442 -21.89818 1.000 74.48191 196 THR B N 1
ATOM 2661 C CA . THR B 1 137 ? -7.30642 26.56459 -21.18668 1.000 75.03611 196 THR B CA 1
ATOM 2662 C C . THR B 1 137 ? -6.74590 27.64993 -20.27443 1.000 74.19804 196 THR B C 1
ATOM 2663 O O . THR B 1 137 ? -6.42735 27.39408 -19.10673 1.000 75.04266 196 THR B O 1
ATOM 2674 N N . LEU B 1 138 ? -6.62432 28.87492 -20.79232 1.000 70.18819 197 LEU B N 1
ATOM 2675 C CA . LEU B 1 138 ? -6.00079 29.94573 -20.02197 1.000 71.62553 197 LEU B CA 1
ATOM 2676 C C . LEU B 1 138 ? -6.76808 30.25293 -18.74216 1.000 73.15835 197 LEU B C 1
ATOM 2677 O O . LEU B 1 138 ? -6.17289 30.71213 -17.75983 1.000 72.58359 197 LEU B O 1
ATOM 2693 N N . GLU B 1 139 ? -8.08205 30.01509 -18.72860 1.000 76.89451 198 GLU B N 1
ATOM 2694 C CA . GLU B 1 139 ? -8.87959 30.40436 -17.56915 1.000 75.70721 198 GLU B CA 1
ATOM 2695 C C . GLU B 1 139 ? -8.58411 29.51703 -16.36481 1.000 75.36286 198 GLU B C 1
ATOM 2696 O O . GLU B 1 139 ? -8.54493 30.00011 -15.22691 1.000 73.80242 198 GLU B O 1
ATOM 2708 N N . LYS B 1 140 ? -8.37290 28.22278 -16.58921 1.000 75.82126 199 LYS B N 1
ATOM 2709 C CA . LYS B 1 140 ? -8.02138 27.30642 -15.51258 1.000 79.58698 199 LYS B CA 1
ATOM 2710 C C . LYS B 1 140 ? -6.55268 27.40493 -15.12540 1.000 82.59794 199 LYS B C 1
ATOM 2711 O O . LYS B 1 140 ? -6.07339 26.58157 -14.33885 1.000 85.62291 199 LYS B O 1
ATOM 2730 N N . LEU B 1 141 ? -5.83452 28.39431 -15.65735 1.000 82.74166 200 LEU B N 1
ATOM 2731 C CA . LEU B 1 141 ? -4.40693 28.53428 -15.42556 1.000 83.71580 200 LEU B CA 1
ATOM 2732 C C . LEU B 1 141 ? -3.99920 29.88834 -14.86473 1.000 85.01183 200 LEU B C 1
ATOM 2733 O O . LEU B 1 141 ? -2.89992 29.99442 -14.30999 1.000 79.10726 200 LEU B O 1
ATOM 2749 N N . LYS B 1 142 ? -4.84864 30.91075 -14.96746 1.000 80.57794 201 LYS B N 1
ATOM 2750 C CA . LYS B 1 142 ? -4.44429 32.27106 -14.61812 1.000 76.97395 201 LYS B CA 1
ATOM 2751 C C . LYS B 1 142 ? -3.85414 32.40990 -13.21896 1.000 81.03660 201 LYS B C 1
ATOM 2752 O O . LYS B 1 142 ? -2.78597 33.02670 -13.08805 1.000 83.18232 201 LYS B O 1
ATOM 2771 N N . PRO B 1 143 ? -4.46042 31.87584 -12.15302 1.000 85.00046 202 PRO B N 1
ATOM 2772 C CA . PRO B 1 143 ? -3.97073 32.19855 -10.80096 1.000 91.42674 202 PRO B CA 1
ATOM 2773 C C . PRO B 1 143 ? -2.64542 31.54317 -10.43901 1.000 86.23808 202 PRO B C 1
ATOM 2774 O O . PRO B 1 143 ? -2.04249 31.93449 -9.42977 1.000 88.86342 202 PRO B O 1
ATOM 2785 N N . TYR B 1 144 ? -2.16919 30.57312 -11.21608 1.000 76.70221 203 TYR B N 1
ATOM 2786 C CA . TYR B 1 144 ? -0.92586 29.87817 -10.91462 1.000 74.69432 203 TYR B CA 1
ATOM 2787 C C . TYR B 1 144 ? 0.25931 30.40243 -11.71858 1.000 72.39899 203 TYR B C 1
ATOM 2788 O O . TYR B 1 144 ? 1.32279 29.77324 -11.71324 1.000 72.06697 203 TYR B O 1
ATOM 2806 N N . LEU B 1 145 ? 0.11108 31.53701 -12.39336 1.000 83.46110 204 LEU B N 1
ATOM 2807 C CA . LEU B 1 145 ? 1.14300 32.04326 -13.28323 1.000 86.65897 204 LEU B CA 1
ATOM 2808 C C . LEU B 1 145 ? 1.90160 33.20330 -12.64774 1.000 89.69952 204 LEU B C 1
ATOM 2809 O O . LEU B 1 145 ? 1.49771 33.77494 -11.63338 1.000 92.29475 204 LEU B O 1
ATOM 2825 N N . LEU B 1 146 ? 3.02648 33.54438 -13.27473 1.000 91.43789 205 LEU B N 1
ATOM 2826 C CA . LEU B 1 146 ? 3.87271 34.65855 -12.84634 1.000 92.24695 205 LEU B CA 1
ATOM 2827 C C . LEU B 1 146 ? 4.55807 35.17395 -14.11331 1.000 88.61906 205 LEU B C 1
ATOM 2828 O O . LEU B 1 146 ? 5.64226 34.71539 -14.47771 1.000 83.93062 205 LEU B O 1
ATOM 2844 N N . VAL B 1 147 ? 3.89667 36.10801 -14.78861 1.000 88.32674 206 VAL B N 1
ATOM 2845 C CA . VAL B 1 147 ? 4.38584 36.64656 -16.05456 1.000 83.64947 206 VAL B CA 1
ATOM 2846 C C . VAL B 1 147 ? 5.07528 37.98163 -15.80162 1.000 72.38762 206 VAL B C 1
ATOM 2847 O O . VAL B 1 147 ? 4.39756 39.01306 -15.70125 1.000 65.74728 206 VAL B O 1
ATOM 2860 N N . PRO B 1 148 ? 6.41356 38.01057 -15.66547 1.000 61.99704 207 PRO B N 1
ATOM 2861 C CA . PRO B 1 148 ? 7.18102 39.24752 -15.53704 1.000 59.59223 207 PRO B CA 1
ATOM 2862 C C . PRO B 1 148 ? 6.62253 40.42446 -16.32196 1.000 57.19562 207 PRO B C 1
ATOM 2863 O O . PRO B 1 148 ? 5.77317 41.16440 -15.82010 1.000 55.11085 207 PRO B O 1
#

Solvent-accessible surface area: 11182 Å² total; per-residue (Å²): 214,75,0,61,2,34,0,85,30,8,9,52,82,78,27,104,46,122,15,48,43,126,10,34,8,103,44,0,7,68,94,0,49,22,56,55,135,108,10,26,68,50,125,8,41,32,0,20,107,8,108,69,157,40,124,12,115,0,21,95,134,88,126,225,86,0,19,0,2,0,11,12,1,3,49,92,81,27,34,47,128,24,49,41,104,11,104,10,156,60,0,10,65,105,0,47,25,72,46,145,91,6,26,90,101,133,26,98,73,66,37,116,8,109,48,60,21,53,8,57,0,18,54,123,18,77,94,109,60,22,26,0,25,107,7,64,82,135,76,0,61,142,20,57,63,7,21,93,85,47,0,72,24,0,27,45,51,41,138,132,126,22,97,5,184,130,32,76,26,1,58,94,8,116,58,2,37,122,189,30,5,120,152,1,86,90,92,8,89,22,123

Secondary structure (DSSP, 8-state):
-EEEEEEEESBSS-EEEEEETT-BHHHHHHHTT-B-TTB-GGG--TTSB--TTEEEEEPBTT-/-EEEEEEEESBSS-EEEEEETT-BHHHHHHHTT-B-TTB-GGG--TTSBP-TTEEEEE-BS-----B-TTT--HHHHTTSSS--HHHHHHHHHHHHHS---SSGGGGGGSTT--HHHHHTTGGGB---

B-factor: mean 61.04, std 22.83, range [18.49, 131.3]

CATH classification: 1.10.150.280

InterPro domains:
  IPR003583 Helix-hairpin-helix DNA-binding motif, class 1 [SM00278] (154-173)
  IPR003583 Helix-hairpin-helix DNA-binding motif, class 1 [SM00278] (184-203)
  IPR004509 Competence protein ComEA, helix-hairpin-helix domain [TIGR00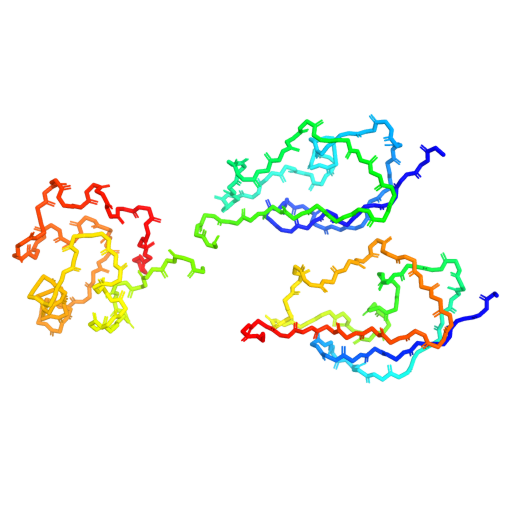426] (140-204)
  IPR010994 RuvA domain 2-like [SSF47781] (124-203)
  IPR019554 Soluble ligand binding domain [PF10531] (65-119)
  IPR051675 Endonuclease/exonuclease/phosphatase family domain-containing protein 1 [PTHR21180] (27-206)
  IPR060575 SAM-like, helix-hairpin-helix tandem [PF12836] (142-204)

Sequence (191 aa):
KTAVVDVKGAVANPGVYEVAADARVRDAIALAGGLTDEADETKVNLAAKVHDEMMIYVPKKGEKTAVVDVKGAVANPGVYEVAADARVRDAIALAGGLTDEADETKVNLAAKVHDEMMIYVPKKGEGMQVAINTATEEELMQLPGIGPAKANAIIAYREEHGPFRRVEDLLNVTGIGEKTLEKLKPYLLVP

Radius of gyration: 21.89 Å; Cα contacts (8 Å, |Δi|>4): 381; chains: 2; bounding box: 39×31×67 Å

Foldseek 3Di:
DKAWEFEEEQAQATGIDIDDQAAFLLVVSVVRRHGDPFFPVVVDDRRHGGHHPYYHYTYGPPD/DKAWEQEDEQADATDIDIGRQAAFQLVVSVVSPHGHPFWDCVPADRGHTDHHPYYHYTYGQQPVQAAALLPHDLVSQCVAPPRHDVNSVQSVVCCPPVHADQDLCSSCVTPPCHPVNSVSPPSRYDYD

Organism: Geobacillus stearothermophilus (NCBI:txid1422)

Nearest PDB structures (foldseek):
  8dss-assembly1_B  TM=1.008E+00  e=6.810E-29  Geobacillus stearothermophilus ATCC 7953
  8dss-assembly1_A  TM=9.874E-01  e=2.265E-11  Geobacillus stearothermophilus ATCC 7953
  8dfk-assembly2_C  TM=9.849E-01  e=2.866E-08  Bacillus subtilis subsp. subtilis str. 168
  2oce-assembly1_A  TM=9.467E-01  e=9.901E-04  Pseudomonas aeruginosa PAO1
  3bzk-assembly1_A  TM=9.580E-01  e=2.853E-03  Pseudomonas aeruginosa